Protein AF-A0A964U5Q9-F1 (afdb_monomer)

Nearest PDB structures (foldseek):
  8w20-assembly1_I  TM=7.887E-01  e=1.117E-05  Streptomyces coelicolor A3(2)
  3mwi-assembly1_U  TM=6.373E-01  e=7.217E-04  Homo sapiens
  4zkn-assembly1_U  TM=6.227E-01  e=5.486E-04  Homo sapiens
  3mhw-assembly1_U  TM=6.300E-01  e=8.054E-04  Homo sapiens
  3ig6-assembly2_D  TM=6.078E-01  e=1.319E-03  Homo sapiens

Radius of gyration: 32.9 Å; Cα contacts (8 Å, |Δi|>4): 385; chains: 1; bounding box: 53×79×117 Å

pLDDT: mean 76.53, std 23.85, range [32.66, 98.5]

Mean predicted aligned error: 16.38 Å

Sequence (262 aa):
FQTPDGSTANVKQRIAFPDPHASDKDFALFELDAPITTATAVGLYQGAPATLAGETAVYAGSGFTGDGDQGETGPRKILAGTNRINLVVNGNSARSNFDDPNDPSATLTDLETALMRKDSGGGLYVASGDTYLLAGVHTFVDHARDRSIGQYGQGNISTVLTDDVRDWIAATTMPEPSSLGILLSGGGVALQRRPRKGRRQKVQFARHKVQVRTSDARASGLRPSSLSREASSRTRNPGPGTGARRAARCPGRPPTGTRGPA

Structure (mmCIF, N/CA/C/O backbone):
data_AF-A0A964U5Q9-F1
#
_entry.id   AF-A0A964U5Q9-F1
#
loop_
_atom_site.group_PDB
_atom_site.id
_atom_site.type_symbol
_atom_site.label_atom_id
_atom_site.label_alt_id
_atom_site.label_comp_id
_atom_site.label_asym_id
_atom_site.label_entity_id
_atom_site.label_seq_id
_atom_site.pdbx_PDB_ins_code
_atom_site.Cartn_x
_atom_site.Cartn_y
_atom_site.Cartn_z
_atom_site.occupancy
_atom_site.B_iso_or_equiv
_atom_site.auth_seq_id
_atom_site.auth_comp_id
_atom_site.auth_asym_id
_atom_site.auth_atom_id
_atom_site.pdbx_PDB_model_num
ATOM 1 N N . PHE A 1 1 ? -17.768 -6.503 2.453 1.00 76.12 1 PHE A N 1
ATOM 2 C CA . PHE A 1 1 ? -16.356 -6.910 2.297 1.00 76.12 1 PHE A CA 1
ATOM 3 C C . PHE A 1 1 ? -16.254 -8.417 2.401 1.00 76.12 1 PHE A C 1
ATOM 5 O O . PHE A 1 1 ? -17.015 -8.977 3.175 1.00 76.12 1 PHE A O 1
ATOM 12 N N . GLN A 1 2 ? -15.376 -9.068 1.635 1.00 77.25 2 GLN A N 1
ATOM 13 C CA . GLN A 1 2 ? -15.098 -10.493 1.833 1.00 77.25 2 GLN A CA 1
ATOM 14 C C . GLN A 1 2 ? -14.075 -10.640 2.966 1.00 77.25 2 GLN A C 1
ATOM 16 O O . GLN A 1 2 ? -13.072 -9.929 2.978 1.00 77.25 2 GLN A O 1
ATOM 21 N N . THR A 1 3 ? -14.358 -11.492 3.939 1.00 76.06 3 THR A N 1
ATOM 22 C CA . THR A 1 3 ? -13.483 -11.788 5.080 1.00 76.06 3 THR A CA 1
ATOM 23 C C . THR A 1 3 ? -12.511 -12.922 4.734 1.00 76.06 3 THR A C 1
ATOM 25 O O . THR A 1 3 ? -12.716 -13.626 3.741 1.00 76.06 3 THR A O 1
ATOM 28 N N . PRO A 1 4 ? -11.455 -13.149 5.541 1.00 72.12 4 PRO A N 1
ATOM 29 C CA . PRO A 1 4 ? -10.474 -14.203 5.257 1.00 72.12 4 PRO A CA 1
ATOM 30 C C . PRO A 1 4 ? -11.047 -15.625 5.218 1.00 72.12 4 PRO A C 1
ATOM 32 O O . PRO A 1 4 ? -10.520 -16.473 4.507 1.00 72.12 4 PRO A O 1
ATOM 35 N N . ASP A 1 5 ? -12.145 -15.883 5.931 1.00 78.31 5 ASP A N 1
ATOM 36 C CA . ASP A 1 5 ? -12.876 -17.160 5.893 1.00 78.31 5 ASP A CA 1
ATOM 37 C C . ASP A 1 5 ? -13.824 -17.296 4.682 1.00 78.31 5 ASP A C 1
ATOM 39 O O . ASP A 1 5 ? -14.553 -18.279 4.560 1.00 78.31 5 ASP A O 1
ATOM 43 N N . GLY A 1 6 ? -13.826 -16.310 3.781 1.00 79.75 6 GLY A N 1
ATOM 44 C CA . GLY A 1 6 ? -14.659 -16.278 2.585 1.00 79.75 6 GLY A CA 1
ATOM 45 C C . GLY A 1 6 ? -16.085 -15.773 2.812 1.00 79.75 6 GLY A C 1
ATOM 46 O O . GLY A 1 6 ? -16.818 -15.641 1.829 1.00 79.75 6 GLY A O 1
ATOM 47 N N . SER A 1 7 ? -16.480 -15.458 4.050 1.00 84.62 7 SER A N 1
ATOM 48 C CA . SER A 1 7 ? -17.780 -14.848 4.338 1.00 84.62 7 SER A CA 1
ATOM 49 C C . SER A 1 7 ? -17.827 -13.364 3.942 1.00 84.62 7 SER A C 1
ATOM 51 O O . SER A 1 7 ? -16.860 -12.786 3.438 1.00 84.62 7 SER A O 1
ATOM 53 N N . THR A 1 8 ? -18.997 -12.740 4.080 1.00 87.62 8 THR A N 1
ATOM 54 C CA . THR A 1 8 ? -19.205 -11.331 3.733 1.00 87.62 8 THR A CA 1
ATOM 55 C C . THR A 1 8 ? -19.590 -10.524 4.963 1.00 87.62 8 THR A C 1
ATOM 57 O O . THR A 1 8 ? -20.606 -10.814 5.587 1.00 87.62 8 THR A O 1
ATOM 60 N N . ALA A 1 9 ? -18.832 -9.471 5.263 1.00 89.38 9 ALA A N 1
ATOM 61 C CA . ALA A 1 9 ? -19.183 -8.462 6.260 1.00 89.38 9 ALA A CA 1
ATOM 62 C C . ALA A 1 9 ? -19.932 -7.295 5.604 1.00 89.38 9 ALA A C 1
ATOM 64 O O . ALA A 1 9 ? -19.493 -6.800 4.551 1.00 89.38 9 ALA A O 1
ATOM 65 N N . ASN A 1 10 ? -21.023 -6.823 6.215 1.00 93.69 10 ASN A N 1
ATOM 66 C CA . ASN A 1 10 ? -21.723 -5.647 5.706 1.00 93.69 10 ASN A CA 1
ATOM 67 C C . ASN A 1 10 ? -21.125 -4.371 6.289 1.00 93.69 10 ASN A C 1
ATOM 69 O O . ASN A 1 10 ? -20.513 -4.345 7.354 1.00 93.69 10 ASN A O 1
ATOM 73 N N . VAL A 1 11 ? -21.313 -3.286 5.550 1.00 93.88 11 VAL A N 1
ATOM 74 C CA . VAL A 1 11 ? -20.898 -1.952 5.970 1.00 93.88 11 VAL A CA 1
ATOM 75 C C . VAL A 1 11 ? -22.073 -1.281 6.652 1.00 93.88 11 VAL A C 1
ATOM 77 O O . VAL A 1 11 ? -23.116 -1.091 6.030 1.00 93.88 11 VAL A O 1
ATOM 80 N N . LYS A 1 12 ? -21.881 -0.881 7.905 1.00 94.50 12 LYS A N 1
ATOM 81 C CA . LYS A 1 12 ? -22.821 -0.042 8.642 1.00 94.50 12 LYS A CA 1
ATOM 82 C C . LYS A 1 12 ? -22.702 1.416 8.216 1.00 94.50 12 LYS A C 1
ATOM 84 O O . LYS A 1 12 ? -23.710 2.056 7.934 1.00 94.50 12 LYS A O 1
ATOM 89 N N . GLN A 1 13 ? -21.477 1.937 8.147 1.00 94.38 13 GLN A N 1
ATOM 90 C CA . GLN A 1 13 ? -21.227 3.289 7.650 1.00 94.38 13 GLN A CA 1
ATOM 91 C C . GLN A 1 13 ? -19.845 3.447 7.019 1.00 94.38 13 GLN A C 1
ATOM 93 O O . GLN A 1 13 ? -18.911 2.707 7.320 1.00 94.38 13 GLN A O 1
ATOM 98 N N . ARG A 1 14 ? -19.733 4.452 6.146 1.00 93.62 14 ARG A N 1
ATOM 99 C CA . ARG A 1 14 ? -18.484 4.925 5.546 1.00 93.62 14 ARG A CA 1
ATOM 100 C C . ARG A 1 14 ? -18.203 6.336 6.050 1.00 93.62 14 ARG A C 1
ATOM 102 O O . ARG A 1 14 ? -19.055 7.209 5.916 1.00 93.62 14 ARG A O 1
ATOM 109 N N . ILE A 1 15 ? -16.990 6.563 6.536 1.00 93.25 15 ILE A N 1
ATOM 110 C CA . ILE A 1 15 ? -16.504 7.857 7.013 1.00 93.25 15 ILE A CA 1
ATOM 111 C C . ILE A 1 15 ? -15.302 8.221 6.144 1.00 93.25 15 ILE A C 1
ATOM 113 O O . ILE A 1 15 ? -14.253 7.589 6.231 1.00 93.25 15 ILE A O 1
ATOM 117 N N . ALA A 1 16 ? -15.469 9.183 5.240 1.00 91.56 16 ALA A N 1
ATOM 118 C CA . ALA A 1 16 ? -14.374 9.653 4.393 1.00 91.56 16 ALA A CA 1
ATOM 119 C C . ALA A 1 16 ? -13.476 10.626 5.167 1.00 91.56 16 ALA A C 1
ATOM 121 O O . ALA A 1 16 ? -13.966 11.347 6.041 1.00 91.56 16 ALA A O 1
ATOM 122 N N . PHE A 1 17 ? -12.186 10.662 4.828 1.00 90.25 17 PHE A N 1
ATOM 123 C CA . PHE A 1 17 ? -11.286 11.690 5.340 1.00 90.25 17 PHE A CA 1
ATOM 124 C C . PHE A 1 17 ? -11.834 13.086 4.976 1.00 90.25 17 PHE A C 1
ATOM 126 O O . PHE A 1 17 ? -12.324 13.262 3.852 1.00 90.25 17 PHE A O 1
ATOM 133 N N . PRO A 1 18 ? -11.835 14.065 5.903 1.00 83.50 18 PRO A N 1
ATOM 134 C CA . PRO A 1 18 ? -12.411 15.377 5.647 1.00 83.50 18 PRO A CA 1
ATOM 135 C C . PRO A 1 18 ? -11.675 16.079 4.502 1.00 83.50 18 PRO A C 1
ATOM 137 O O . PRO A 1 18 ? -10.463 16.249 4.550 1.00 83.50 18 PRO A O 1
ATOM 140 N N . ASP A 1 19 ? -12.450 16.517 3.512 1.00 68.00 19 ASP A N 1
ATOM 141 C CA . ASP A 1 19 ? -12.022 17.182 2.275 1.00 68.00 19 ASP A CA 1
ATOM 142 C C . ASP A 1 19 ? -11.426 16.280 1.164 1.00 68.00 19 ASP A C 1
ATOM 144 O O . ASP A 1 19 ? -10.212 16.258 0.934 1.00 68.00 19 ASP A O 1
ATOM 148 N N . PRO A 1 20 ? -12.291 15.597 0.385 1.00 53.19 20 PRO A N 1
ATOM 149 C CA . PRO A 1 20 ? -11.883 14.835 -0.798 1.00 53.19 20 PRO A CA 1
ATOM 150 C C . PRO A 1 20 ? -11.519 15.719 -2.009 1.00 53.19 20 PRO A C 1
ATOM 152 O O . PRO A 1 20 ? -11.246 15.186 -3.085 1.00 53.19 20 PRO A O 1
ATOM 155 N N . HIS A 1 21 ? -11.573 17.054 -1.887 1.00 44.81 21 HIS A N 1
ATOM 156 C CA . HIS A 1 21 ? -11.353 17.988 -2.996 1.00 44.81 21 HIS A CA 1
ATOM 157 C C . HIS A 1 21 ? -10.165 18.942 -2.789 1.00 44.81 21 HIS A C 1
ATOM 159 O O . HIS A 1 21 ? -9.707 19.522 -3.774 1.00 44.81 21 HIS A O 1
ATOM 165 N N . ALA A 1 22 ? -9.631 19.078 -1.569 1.00 52.50 22 ALA A N 1
ATOM 166 C CA . ALA A 1 22 ? -8.464 19.917 -1.278 1.00 52.50 22 ALA A CA 1
ATOM 167 C C . ALA A 1 22 ? -7.201 19.168 -0.827 1.00 52.50 22 ALA A C 1
ATOM 169 O O . ALA A 1 22 ? -6.197 19.825 -0.554 1.00 52.50 22 ALA A O 1
ATOM 170 N N . SER A 1 23 ? -7.184 17.834 -0.750 1.00 51.28 23 SER A N 1
ATOM 171 C CA . SER A 1 23 ? -5.967 17.131 -0.336 1.00 51.28 23 SER A CA 1
ATOM 172 C C . SER A 1 23 ? -5.738 15.835 -1.099 1.00 51.28 23 SER A C 1
ATOM 174 O O . SER A 1 23 ? -6.666 15.086 -1.384 1.00 51.28 23 SER A O 1
ATOM 176 N N . ASP A 1 24 ? -4.473 15.574 -1.409 1.00 65.31 24 ASP A N 1
ATOM 177 C CA . ASP A 1 24 ? -3.921 14.382 -2.062 1.00 65.31 24 ASP A CA 1
ATOM 178 C C . ASP A 1 24 ? -4.110 13.077 -1.236 1.00 65.31 24 ASP A C 1
ATOM 180 O O . ASP A 1 24 ? -3.247 12.194 -1.235 1.00 65.31 24 ASP A O 1
ATOM 184 N N . LYS A 1 25 ? -5.184 12.975 -0.441 1.00 78.62 25 LYS A N 1
ATOM 185 C CA . LYS A 1 25 ? -5.377 11.966 0.603 1.00 78.62 25 LYS A CA 1
ATOM 186 C C . LYS A 1 25 ? -6.685 11.205 0.406 1.00 78.62 25 LYS A C 1
ATOM 188 O O . LYS A 1 25 ? -7.746 11.606 0.874 1.00 78.62 25 LYS A O 1
ATOM 193 N N . ASP A 1 26 ? -6.583 10.069 -0.271 1.00 85.88 26 ASP A N 1
ATOM 194 C CA . ASP A 1 26 ? -7.708 9.196 -0.607 1.00 85.88 26 ASP A CA 1
ATOM 195 C C . ASP A 1 26 ? -7.925 8.124 0.477 1.00 85.88 26 ASP A C 1
ATOM 197 O O . ASP A 1 26 ? -7.537 6.966 0.327 1.00 85.88 26 ASP A O 1
ATOM 201 N N . PHE A 1 27 ? -8.506 8.527 1.615 1.00 92.19 27 PHE A N 1
ATOM 202 C CA . PHE A 1 27 ? -8.800 7.631 2.740 1.00 92.19 27 PHE A CA 1
ATOM 203 C C . PHE A 1 27 ? -10.288 7.598 3.105 1.00 92.19 27 PHE A C 1
ATOM 205 O O . PHE A 1 27 ? -10.993 8.610 3.115 1.00 92.19 27 PHE A O 1
ATOM 212 N N . ALA A 1 28 ? -10.757 6.412 3.493 1.00 93.38 28 ALA A N 1
ATOM 213 C CA . ALA A 1 28 ? -12.049 6.219 4.133 1.00 93.38 28 ALA A CA 1
ATOM 214 C C . ALA A 1 28 ? -11.974 5.087 5.162 1.00 93.38 28 ALA A C 1
ATOM 216 O O . ALA A 1 28 ? -11.302 4.080 4.948 1.00 93.38 28 ALA A O 1
ATOM 217 N N . LEU A 1 29 ? -12.712 5.246 6.255 1.00 94.62 29 LEU A N 1
ATOM 218 C CA . LEU A 1 29 ? -12.979 4.200 7.230 1.00 94.62 29 LEU A CA 1
ATOM 219 C C . LEU A 1 29 ? -14.360 3.604 6.976 1.00 94.62 29 LEU A C 1
ATOM 221 O O . LEU A 1 29 ? -15.299 4.302 6.586 1.00 94.62 29 LEU A O 1
ATOM 225 N N . PHE A 1 30 ? -14.482 2.306 7.224 1.00 93.50 30 PHE A N 1
ATOM 226 C CA . PHE A 1 30 ? -15.739 1.581 7.134 1.00 93.50 30 PHE A CA 1
ATOM 227 C C . PHE A 1 30 ? -16.024 0.925 8.479 1.00 93.50 30 PHE A C 1
ATOM 229 O O . PHE A 1 30 ? -15.264 0.068 8.925 1.00 93.50 30 PHE A O 1
ATOM 236 N N . GLU A 1 31 ? -17.121 1.319 9.120 1.00 93.69 31 GLU A N 1
ATOM 237 C CA . GLU A 1 31 ? -17.642 0.584 10.269 1.00 93.69 31 GLU A CA 1
ATOM 238 C C . GLU A 1 31 ? -18.447 -0.604 9.745 1.00 93.69 31 GLU A C 1
ATOM 240 O O . GLU A 1 31 ? -19.312 -0.446 8.876 1.00 93.69 31 GLU A O 1
ATOM 245 N N . LEU A 1 32 ? -18.158 -1.791 10.267 1.00 93.38 32 LEU A N 1
ATOM 246 C CA . LEU A 1 32 ? -18.881 -3.012 9.933 1.00 93.38 32 LEU A CA 1
ATOM 247 C C . LEU A 1 32 ? -20.107 -3.170 10.837 1.00 93.38 32 LEU A C 1
ATOM 249 O O . LEU A 1 32 ? -20.137 -2.665 11.958 1.00 93.38 32 LEU A O 1
ATOM 253 N N . ASP A 1 33 ? -21.133 -3.858 10.344 1.00 94.94 33 ASP A N 1
ATOM 254 C CA . ASP A 1 33 ? -22.343 -4.159 11.120 1.00 94.94 33 ASP A CA 1
ATOM 255 C C . ASP A 1 33 ? -22.094 -5.162 12.257 1.00 94.94 33 ASP A C 1
ATOM 257 O O . ASP A 1 33 ? -22.778 -5.122 13.281 1.00 94.94 33 ASP A O 1
ATOM 261 N N . ALA A 1 34 ? -21.084 -6.016 12.093 1.00 91.75 34 ALA A N 1
ATOM 262 C CA . ALA A 1 34 ? -20.586 -6.944 13.094 1.00 91.75 34 ALA A CA 1
ATOM 263 C C . ALA A 1 34 ? -19.044 -6.976 13.101 1.00 91.75 34 ALA A C 1
ATOM 265 O O . ALA A 1 34 ? -18.411 -6.796 12.055 1.00 91.75 34 ALA A O 1
ATOM 266 N N . PRO A 1 35 ? -18.411 -7.217 14.265 1.00 90.31 35 PRO A N 1
ATOM 267 C CA . PRO A 1 35 ? -16.961 -7.359 14.3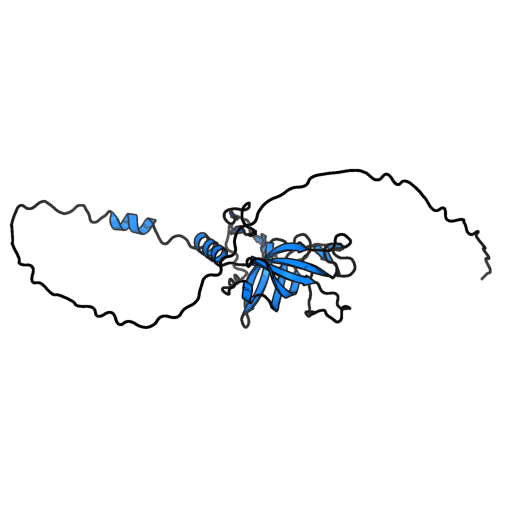46 1.00 90.31 35 PRO A CA 1
ATOM 268 C C . PRO A 1 35 ? -16.480 -8.608 13.594 1.00 90.31 35 PRO A C 1
ATOM 270 O O . PRO A 1 35 ? -17.086 -9.674 13.689 1.00 90.31 35 PRO A O 1
ATOM 273 N N . ILE A 1 36 ? -15.344 -8.497 12.899 1.00 89.56 36 ILE A N 1
ATOM 274 C CA . ILE A 1 36 ? -14.644 -9.654 12.325 1.00 89.56 36 ILE A CA 1
ATOM 275 C C . ILE A 1 36 ? -13.825 -10.310 13.438 1.00 89.56 36 ILE A C 1
ATOM 277 O O . ILE A 1 36 ? -12.907 -9.695 13.974 1.00 89.56 36 ILE A O 1
ATOM 281 N N . THR A 1 37 ? -14.136 -11.562 13.776 1.00 89.56 37 THR A N 1
ATOM 282 C CA . THR A 1 37 ? -13.437 -12.325 14.829 1.00 89.56 37 THR A CA 1
ATOM 283 C C . THR A 1 37 ? -12.456 -13.361 14.281 1.00 89.56 37 THR A C 1
ATOM 285 O O . THR A 1 37 ? -11.750 -14.003 15.052 1.00 89.56 37 THR A O 1
ATOM 288 N N . THR A 1 38 ? -12.414 -13.548 12.960 1.00 89.38 38 THR A N 1
ATOM 289 C CA . THR A 1 38 ? -11.570 -14.544 12.279 1.00 89.38 38 THR A CA 1
ATOM 290 C C . THR A 1 38 ? -10.222 -13.992 11.817 1.00 89.38 38 THR A 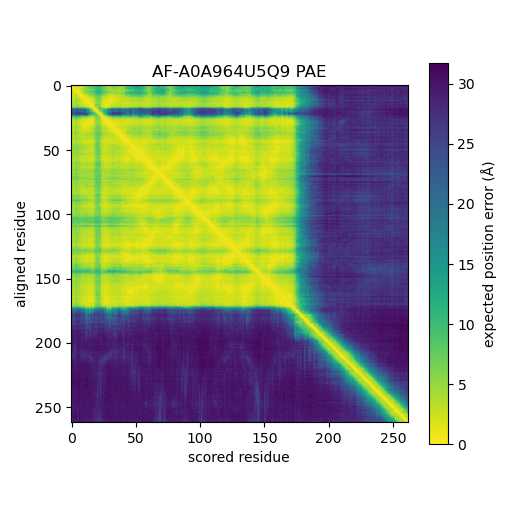C 1
ATOM 292 O O . THR A 1 38 ? -9.422 -14.727 11.246 1.00 89.38 38 THR A O 1
ATOM 295 N N . ALA A 1 39 ? -9.951 -12.708 12.068 1.00 88.31 39 ALA A N 1
ATOM 296 C CA . ALA A 1 39 ? -8.725 -12.035 11.663 1.00 88.31 39 ALA A CA 1
ATOM 297 C C . ALA A 1 39 ? -8.270 -11.023 12.716 1.00 88.31 39 ALA A C 1
ATOM 299 O O . ALA A 1 39 ? -9.088 -10.415 13.408 1.00 88.31 39 ALA A O 1
ATOM 300 N N . THR A 1 40 ? -6.960 -10.814 12.805 1.00 89.62 40 THR A N 1
ATOM 301 C CA . THR A 1 40 ? -6.364 -9.785 13.659 1.00 89.62 40 THR A CA 1
ATOM 302 C C 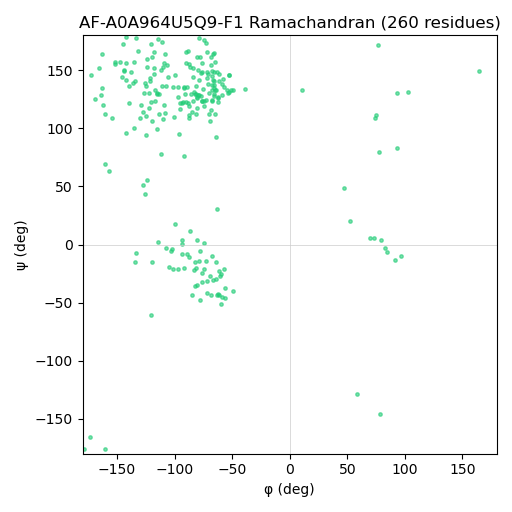. THR A 1 40 ? -6.185 -8.495 12.867 1.00 89.62 40 THR A C 1
ATOM 304 O O . THR A 1 40 ? -5.706 -8.517 11.733 1.00 89.62 40 THR A O 1
ATOM 307 N N . ALA A 1 41 ? -6.557 -7.363 13.466 1.00 91.06 41 ALA A N 1
ATOM 308 C CA . ALA A 1 41 ? -6.290 -6.056 12.880 1.00 91.06 41 ALA A CA 1
ATOM 309 C C . ALA A 1 41 ? -4.778 -5.793 12.827 1.00 91.06 41 ALA A C 1
ATOM 311 O O . ALA A 1 41 ? -4.059 -6.020 13.800 1.00 91.06 41 ALA A O 1
ATOM 312 N N . VAL A 1 42 ? -4.308 -5.290 11.690 1.00 94.75 42 VAL A N 1
ATOM 313 C CA . VAL A 1 42 ? -2.919 -4.853 11.524 1.00 94.75 42 VAL A CA 1
ATOM 314 C C . VAL A 1 42 ? -2.662 -3.572 12.317 1.00 94.75 42 VAL A C 1
ATOM 316 O O . VAL A 1 42 ? -3.542 -2.717 12.441 1.00 94.75 42 VAL A O 1
ATOM 319 N N . GLY A 1 43 ? -1.443 -3.415 12.830 1.00 96.38 43 GLY A N 1
ATOM 320 C CA . GLY A 1 43 ? -1.010 -2.144 13.406 1.00 96.38 43 GLY A CA 1
ATOM 321 C C . GLY A 1 43 ? -0.859 -1.068 12.329 1.00 96.38 43 GLY A C 1
ATOM 322 O O . GLY A 1 43 ? -0.605 -1.374 11.165 1.00 96.38 43 GLY A O 1
ATOM 323 N N . LEU A 1 44 ? -0.985 0.202 12.715 1.00 97.62 44 LEU A N 1
ATOM 324 C CA . LEU A 1 44 ? -0.685 1.333 11.833 1.00 97.62 44 LEU A CA 1
ATOM 325 C C . LEU A 1 44 ? 0.790 1.713 11.964 1.00 97.62 44 LEU A C 1
ATOM 327 O O . LEU A 1 44 ? 1.298 1.833 13.081 1.00 97.62 44 LEU A O 1
ATOM 331 N N . TYR A 1 45 ? 1.459 1.959 10.841 1.00 97.81 45 TYR A N 1
ATOM 332 C CA . TYR A 1 45 ? 2.815 2.493 10.828 1.00 97.81 45 TYR A CA 1
ATOM 333 C C . TYR A 1 45 ? 2.847 3.884 11.474 1.00 97.81 45 TYR A C 1
ATOM 335 O O . TYR A 1 45 ? 2.103 4.781 11.070 1.00 97.81 45 TYR A O 1
ATOM 343 N N . GLN A 1 46 ? 3.715 4.056 12.474 1.00 96.69 46 GLN A N 1
ATOM 344 C CA . GLN A 1 46 ? 3.845 5.292 13.262 1.00 96.69 46 GLN A CA 1
ATOM 345 C C . GLN A 1 46 ? 5.049 6.154 12.853 1.00 96.69 46 GLN A C 1
ATOM 347 O O . GLN A 1 46 ? 5.247 7.231 13.406 1.00 96.69 46 GLN A O 1
ATOM 352 N N . GLY A 1 47 ? 5.881 5.681 11.921 1.00 95.81 47 GLY A N 1
ATOM 353 C CA . GLY A 1 47 ? 7.036 6.441 11.450 1.00 95.81 47 GLY A CA 1
ATOM 354 C C . GLY A 1 47 ? 6.644 7.634 10.575 1.00 95.81 47 GLY A C 1
ATOM 355 O O . GLY A 1 47 ? 5.516 7.745 10.078 1.00 95.81 47 GLY A O 1
ATOM 356 N N . ALA A 1 48 ? 7.605 8.533 10.360 1.00 96.00 48 ALA A N 1
ATOM 357 C CA . ALA A 1 48 ? 7.436 9.640 9.428 1.00 96.00 48 ALA A CA 1
ATOM 358 C C . ALA A 1 48 ? 7.343 9.097 7.988 1.00 96.00 48 ALA A C 1
ATOM 360 O O . ALA A 1 48 ? 8.153 8.255 7.617 1.00 96.00 48 ALA A O 1
ATOM 361 N N . PRO A 1 49 ? 6.441 9.592 7.125 1.00 95.38 49 PRO A N 1
ATOM 362 C CA . PRO A 1 49 ? 6.312 9.093 5.753 1.00 95.38 49 PRO A CA 1
ATOM 363 C C . PRO A 1 49 ? 7.631 9.000 4.980 1.00 95.38 49 PRO A C 1
ATOM 365 O O . PRO A 1 49 ? 7.873 8.019 4.288 1.00 95.38 49 PRO A O 1
ATOM 368 N N . ALA A 1 50 ? 8.520 9.984 5.140 1.00 95.94 50 ALA A N 1
ATOM 369 C CA . ALA A 1 50 ? 9.808 10.019 4.453 1.00 95.94 50 ALA A CA 1
ATOM 370 C C . ALA A 1 50 ? 10.712 8.807 4.755 1.00 95.94 50 ALA A C 1
ATOM 372 O O . ALA A 1 50 ? 11.541 8.461 3.918 1.00 95.94 50 ALA A O 1
ATOM 373 N N . THR A 1 51 ? 10.551 8.143 5.906 1.00 96.81 51 THR A N 1
ATOM 374 C CA . THR A 1 51 ? 11.350 6.961 6.266 1.00 96.81 51 THR A CA 1
ATOM 375 C C . THR A 1 51 ? 10.896 5.687 5.557 1.00 96.81 51 THR A C 1
ATOM 377 O O . THR A 1 51 ? 11.562 4.672 5.683 1.00 96.81 51 THR A O 1
ATOM 380 N N . LEU A 1 52 ? 9.795 5.725 4.797 1.00 97.69 52 LEU A N 1
ATOM 381 C CA . LEU A 1 52 ? 9.376 4.610 3.942 1.00 97.69 52 LEU A CA 1
ATOM 382 C C . LEU A 1 52 ? 10.244 4.482 2.681 1.00 97.69 52 LEU A C 1
ATOM 384 O O . LEU A 1 52 ? 10.258 3.428 2.053 1.00 97.69 52 LEU A O 1
ATOM 388 N N . ALA A 1 53 ? 10.945 5.543 2.267 1.00 97.69 53 ALA A N 1
ATOM 389 C CA . ALA A 1 53 ? 11.783 5.496 1.075 1.00 97.69 53 ALA A CA 1
ATOM 390 C C . ALA A 1 53 ? 12.964 4.531 1.270 1.00 97.69 53 ALA A C 1
ATOM 392 O O . ALA A 1 53 ? 13.730 4.645 2.223 1.00 97.69 53 ALA A O 1
ATOM 393 N N . GLY A 1 54 ? 13.130 3.606 0.328 1.00 96.69 54 GLY A N 1
ATOM 394 C CA . GLY A 1 54 ? 14.151 2.565 0.344 1.00 96.69 54 GLY A CA 1
ATOM 395 C C . GLY A 1 54 ? 13.711 1.252 0.993 1.00 96.69 54 GLY A C 1
ATOM 396 O O . GLY A 1 54 ? 14.398 0.252 0.770 1.00 96.69 54 GLY A O 1
ATOM 397 N N . GLU A 1 55 ? 12.589 1.236 1.718 1.00 97.38 55 GLU A N 1
ATOM 398 C CA . GLU A 1 55 ? 12.032 0.037 2.351 1.00 97.38 55 GLU A CA 1
ATOM 399 C C . GLU A 1 55 ? 11.441 -0.927 1.319 1.00 97.38 55 GLU A C 1
ATOM 401 O O . GLU A 1 55 ? 10.901 -0.515 0.289 1.00 97.38 55 GLU A O 1
ATOM 406 N N . THR A 1 56 ? 11.504 -2.226 1.618 1.00 97.56 56 THR A N 1
ATOM 407 C CA . THR A 1 56 ? 10.731 -3.238 0.886 1.00 97.56 56 THR A CA 1
ATOM 408 C C . THR A 1 56 ? 9.366 -3.376 1.542 1.00 97.56 56 THR A C 1
ATOM 410 O O . THR A 1 56 ? 9.265 -3.682 2.729 1.00 97.56 56 THR A O 1
ATOM 413 N N . ALA A 1 57 ? 8.313 -3.146 0.767 1.00 98.06 57 ALA A N 1
ATOM 414 C CA . ALA A 1 57 ? 6.939 -3.165 1.236 1.00 98.06 57 ALA A CA 1
ATOM 415 C C . ALA A 1 57 ? 6.129 -4.249 0.527 1.00 98.06 57 ALA A C 1
ATOM 417 O O . ALA A 1 57 ? 6.403 -4.597 -0.621 1.00 98.06 57 ALA A O 1
ATOM 418 N N . VAL A 1 58 ? 5.110 -4.756 1.214 1.00 98.38 58 VAL A N 1
ATOM 419 C CA . VAL A 1 58 ? 4.106 -5.659 0.655 1.00 98.38 58 VAL A CA 1
ATOM 420 C C . VAL A 1 58 ? 2.941 -4.832 0.122 1.00 98.38 58 VAL A C 1
ATOM 422 O O . VAL A 1 58 ? 2.396 -3.979 0.822 1.00 98.38 58 VAL A O 1
ATOM 425 N N . TYR A 1 59 ? 2.553 -5.108 -1.114 1.00 98.31 59 TYR A N 1
ATOM 426 C CA . TYR A 1 59 ? 1.409 -4.531 -1.805 1.00 98.31 59 TYR A CA 1
ATOM 427 C C . TYR A 1 59 ? 0.360 -5.630 -1.893 1.00 98.31 59 TYR A C 1
ATOM 429 O O . TYR A 1 59 ? 0.609 -6.647 -2.542 1.00 98.31 59 TYR A O 1
ATOM 437 N N . ALA A 1 60 ? -0.770 -5.467 -1.206 1.00 97.31 60 ALA A N 1
ATOM 438 C CA . ALA A 1 60 ? -1.827 -6.472 -1.181 1.00 97.31 60 ALA A CA 1
ATOM 439 C C . ALA A 1 60 ? -3.176 -5.874 -1.579 1.00 97.31 60 ALA A C 1
ATOM 441 O O . ALA A 1 60 ? -3.621 -4.861 -1.033 1.00 97.31 60 ALA A O 1
ATOM 442 N N . GLY A 1 61 ? -3.861 -6.541 -2.503 1.00 95.56 61 GLY A N 1
ATOM 443 C CA . GLY A 1 61 ? -5.087 -6.032 -3.101 1.00 95.56 61 GLY A CA 1
ATOM 444 C C . GLY A 1 61 ? -5.945 -7.114 -3.748 1.00 95.56 61 GLY A C 1
ATOM 445 O O . GLY A 1 61 ? -5.684 -8.311 -3.627 1.00 95.56 61 GLY A O 1
ATOM 446 N N . SER A 1 62 ? -7.034 -6.674 -4.384 1.00 94.06 62 SER A N 1
ATOM 447 C CA . SER A 1 62 ? -8.012 -7.528 -5.074 1.00 94.06 62 SER A CA 1
ATOM 448 C C . SER A 1 62 ? -8.223 -7.077 -6.528 1.00 94.06 62 SER A C 1
ATOM 450 O O . SER A 1 62 ? -9.356 -6.952 -7.024 1.00 94.06 62 SER A O 1
ATOM 452 N N . GLY A 1 63 ? -7.118 -6.763 -7.193 1.00 95.69 63 GLY A N 1
ATOM 453 C CA . GLY A 1 63 ? -7.045 -6.336 -8.577 1.00 95.69 63 GLY A CA 1
ATOM 454 C C . GLY A 1 63 ? -7.145 -7.474 -9.581 1.00 95.69 63 GLY A C 1
ATOM 455 O O . GLY A 1 63 ? -7.281 -8.649 -9.232 1.00 95.69 63 GLY A O 1
ATOM 456 N N . PHE A 1 64 ? -7.134 -7.098 -10.858 1.00 96.94 64 PHE A N 1
ATOM 457 C CA . PHE A 1 64 ? -6.918 -8.033 -11.962 1.00 96.94 64 PHE A CA 1
ATOM 458 C C . PHE A 1 64 ? -5.491 -8.594 -11.940 1.00 96.94 64 PHE A C 1
ATOM 460 O O . PHE A 1 64 ? -4.617 -8.056 -11.272 1.00 96.94 64 PHE A O 1
ATOM 467 N N . THR A 1 65 ? -5.255 -9.685 -12.663 1.00 97.06 65 THR A N 1
ATOM 468 C CA . THR A 1 65 ? -3.920 -10.282 -12.796 1.00 97.06 65 THR A CA 1
ATOM 469 C C . THR A 1 65 ? -3.345 -10.066 -14.188 1.00 97.06 65 THR A C 1
ATOM 471 O O . THR A 1 65 ? -4.074 -9.784 -15.137 1.00 97.06 65 THR A O 1
ATOM 474 N N . GLY A 1 66 ? -2.043 -10.267 -14.331 1.00 96.19 66 GLY A N 1
ATOM 475 C CA . GLY A 1 66 ? -1.345 -10.121 -15.599 1.00 96.19 66 GLY A CA 1
ATOM 476 C C . GLY A 1 66 ? 0.107 -10.558 -15.493 1.00 96.19 66 GLY A C 1
ATOM 477 O O . GLY A 1 66 ? 0.492 -11.186 -14.505 1.00 96.19 66 GLY A O 1
ATOM 478 N N . ASP A 1 67 ? 0.888 -10.185 -16.496 1.00 95.56 67 ASP A N 1
ATOM 479 C CA . ASP A 1 67 ? 2.344 -10.311 -16.522 1.00 95.56 67 ASP A CA 1
ATOM 480 C C . ASP A 1 67 ? 2.977 -8.989 -16.981 1.00 95.56 67 ASP A C 1
ATOM 482 O O . ASP A 1 67 ? 2.284 -8.092 -17.464 1.00 95.56 67 ASP A O 1
ATOM 486 N N . GLY A 1 68 ? 4.289 -8.840 -16.799 1.00 95.88 68 GLY A N 1
ATOM 487 C CA . GLY A 1 68 ? 4.981 -7.595 -17.139 1.00 95.88 68 GLY A CA 1
ATOM 488 C C . GLY A 1 68 ? 5.160 -7.341 -18.634 1.00 95.88 68 GLY A C 1
ATOM 489 O O . GLY A 1 68 ? 5.419 -6.198 -19.017 1.00 95.88 68 GLY A O 1
ATOM 490 N N . ASP A 1 69 ? 4.948 -8.350 -19.481 1.00 96.00 69 ASP A N 1
ATOM 491 C CA . ASP A 1 69 ? 5.099 -8.226 -20.931 1.00 96.00 69 ASP A CA 1
ATOM 492 C C . ASP A 1 69 ? 3.829 -7.675 -21.583 1.00 96.00 69 ASP A C 1
ATOM 494 O O . ASP A 1 69 ? 3.892 -6.799 -22.447 1.00 96.00 69 ASP A O 1
ATOM 498 N N . GLN A 1 70 ? 2.657 -8.165 -21.179 1.00 96.06 70 GLN A N 1
ATOM 499 C CA . GLN A 1 70 ? 1.356 -7.803 -21.754 1.00 96.06 70 GLN A CA 1
ATOM 500 C C . GLN A 1 70 ? 0.545 -6.869 -20.853 1.00 96.06 70 GLN A C 1
ATOM 502 O O . GLN A 1 70 ? -0.359 -6.179 -21.330 1.00 96.06 70 GLN A O 1
ATOM 507 N N . GLY A 1 71 ? 0.877 -6.817 -19.564 1.00 96.19 71 GLY A N 1
ATOM 508 C CA . GLY A 1 71 ? 0.104 -6.130 -18.543 1.00 96.19 71 GLY A CA 1
ATOM 509 C C . GLY A 1 71 ? -1.114 -6.939 -18.109 1.00 96.19 71 GLY A C 1
ATOM 510 O O . GLY A 1 71 ? -1.091 -8.167 -18.042 1.00 96.19 71 GLY A O 1
ATOM 511 N N . GLU A 1 72 ? -2.194 -6.239 -17.776 1.00 95.81 72 GLU A N 1
ATOM 512 C CA . GLU A 1 72 ? -3.441 -6.830 -17.290 1.00 95.81 72 GLU A CA 1
ATOM 513 C C . GLU A 1 72 ? -4.133 -7.712 -18.352 1.00 95.81 72 GLU A C 1
ATOM 515 O O . GLU A 1 72 ? -4.674 -7.210 -19.339 1.00 95.81 72 GLU A O 1
ATOM 520 N N . THR A 1 73 ? -4.183 -9.027 -18.117 1.00 96.81 73 THR A N 1
ATOM 521 C CA . THR A 1 73 ? -4.766 -10.024 -19.044 1.00 96.81 73 THR A CA 1
ATOM 522 C C . THR A 1 73 ? -5.687 -11.042 -18.369 1.00 96.81 73 THR A C 1
ATOM 524 O O . THR A 1 73 ? -6.447 -11.743 -19.040 1.00 96.81 73 THR A O 1
ATOM 527 N N . GLY A 1 74 ? -5.635 -11.146 -17.042 1.00 95.31 74 GLY A N 1
ATOM 528 C CA . GLY A 1 74 ? -6.296 -12.193 -16.273 1.00 95.31 74 GLY A CA 1
ATOM 529 C C . GLY A 1 74 ? -7.416 -11.691 -15.357 1.00 95.31 74 GLY A C 1
ATOM 530 O O . GLY A 1 74 ? -7.688 -10.495 -15.277 1.00 95.31 74 GLY A O 1
ATOM 531 N N . PRO A 1 75 ? -8.104 -12.614 -14.662 1.00 96.38 75 PRO A N 1
ATOM 532 C CA . PRO A 1 75 ? -9.237 -12.292 -13.799 1.00 96.38 75 PRO A CA 1
ATOM 533 C C . PRO A 1 75 ? -8.798 -11.591 -12.511 1.00 96.38 75 PRO A C 1
ATOM 535 O O . PRO A 1 75 ? -7.616 -11.507 -12.197 1.00 96.38 75 PRO A O 1
ATOM 538 N N . ARG A 1 76 ? -9.770 -11.139 -11.713 1.00 94.38 76 ARG A N 1
ATOM 539 C CA . ARG A 1 76 ? -9.486 -10.611 -10.375 1.00 94.38 76 ARG A CA 1
ATOM 540 C C . ARG A 1 76 ? -9.084 -11.711 -9.402 1.00 94.38 76 ARG A C 1
ATOM 542 O O . ARG A 1 76 ? -9.728 -12.761 -9.367 1.00 94.38 76 ARG A O 1
ATOM 549 N N . LYS A 1 77 ? -8.069 -11.445 -8.581 1.00 93.69 77 LYS A N 1
ATOM 550 C CA . LYS A 1 77 ? -7.622 -12.322 -7.489 1.00 93.69 77 LYS A CA 1
ATOM 551 C C . LYS A 1 77 ? -7.209 -11.489 -6.282 1.00 93.69 77 LYS A C 1
ATOM 553 O O . LYS A 1 77 ? -6.869 -10.325 -6.428 1.00 93.69 77 LYS A O 1
ATOM 558 N N . ILE A 1 78 ? -7.254 -12.090 -5.096 1.00 91.62 78 ILE A N 1
ATOM 559 C CA . ILE A 1 78 ? -6.619 -11.515 -3.907 1.00 91.62 78 ILE A CA 1
ATOM 560 C C . ILE A 1 78 ? -5.163 -11.957 -3.942 1.00 91.62 78 ILE A C 1
ATOM 562 O O . ILE A 1 78 ? -4.895 -13.157 -3.871 1.00 91.62 78 ILE A O 1
ATOM 566 N N . LEU A 1 79 ? -4.250 -11.008 -4.112 1.00 93.81 79 LEU A N 1
ATOM 567 C CA . LEU A 1 79 ? -2.821 -11.273 -4.235 1.00 93.81 79 LEU A CA 1
ATOM 568 C C . LEU A 1 79 ? -2.029 -10.297 -3.376 1.00 93.81 79 LEU A C 1
ATOM 570 O O . LEU A 1 79 ? -2.494 -9.202 -3.056 1.00 93.81 79 LEU A O 1
ATOM 574 N N . ALA A 1 80 ? -0.822 -10.725 -3.028 1.00 96.38 80 ALA A N 1
ATOM 575 C CA . ALA A 1 80 ? 0.182 -9.888 -2.411 1.00 96.38 80 ALA A CA 1
ATOM 576 C C . ALA A 1 80 ? 1.523 -10.127 -3.104 1.00 96.38 80 ALA A C 1
ATOM 578 O O . ALA A 1 80 ? 1.857 -11.267 -3.432 1.00 96.38 80 ALA A O 1
ATOM 579 N N . GLY A 1 81 ? 2.275 -9.054 -3.300 1.00 97.38 81 GLY A N 1
ATOM 580 C CA . GLY A 1 81 ? 3.654 -9.087 -3.773 1.00 97.38 81 GLY A CA 1
ATOM 581 C C . GLY A 1 81 ? 4.471 -8.013 -3.074 1.00 97.38 81 GLY A C 1
ATOM 582 O O . GLY A 1 81 ? 3.953 -7.264 -2.244 1.00 97.38 81 GLY A O 1
ATOM 583 N N . THR A 1 82 ? 5.751 -7.938 -3.386 1.00 98.19 82 THR A N 1
ATOM 584 C CA . THR A 1 82 ? 6.676 -6.977 -2.791 1.00 98.19 82 THR A CA 1
ATOM 585 C C . THR A 1 82 ? 7.086 -5.927 -3.807 1.00 98.19 82 THR A C 1
ATOM 587 O O . THR A 1 82 ? 7.071 -6.176 -4.999 1.00 98.19 82 THR A O 1
ATOM 590 N N . ASN A 1 83 ? 7.443 -4.732 -3.358 1.00 98.12 83 ASN A N 1
ATOM 591 C CA . ASN A 1 83 ? 8.277 -3.825 -4.141 1.00 98.12 83 ASN A CA 1
ATOM 592 C C . ASN A 1 83 ? 9.140 -3.014 -3.189 1.00 98.12 83 ASN A C 1
ATOM 594 O O . ASN A 1 83 ? 8.766 -2.782 -2.035 1.00 98.12 83 ASN A O 1
ATOM 598 N N . ARG A 1 84 ? 10.253 -2.496 -3.700 1.00 97.69 84 ARG A N 1
ATOM 599 C CA . ARG A 1 84 ? 10.997 -1.461 -2.997 1.00 97.69 84 ARG A CA 1
ATOM 600 C C . ARG A 1 84 ? 10.349 -0.100 -3.233 1.00 97.69 84 ARG A C 1
ATOM 602 O O . ARG A 1 84 ? 10.152 0.316 -4.372 1.00 97.69 84 ARG A O 1
ATOM 609 N N . ILE A 1 85 ? 10.045 0.625 -2.163 1.00 98.12 85 ILE A N 1
ATOM 610 C CA . ILE A 1 85 ? 9.566 2.005 -2.257 1.00 98.12 85 ILE A CA 1
ATOM 611 C C . ILE A 1 85 ? 10.747 2.864 -2.712 1.00 98.12 85 ILE A C 1
ATOM 613 O O . ILE A 1 85 ? 11.716 3.032 -1.976 1.00 98.12 85 ILE A O 1
ATOM 617 N N . ASN A 1 86 ? 10.694 3.420 -3.921 1.00 96.31 86 ASN A N 1
ATOM 618 C CA . ASN A 1 86 ? 11.789 4.237 -4.441 1.00 96.31 86 ASN A CA 1
ATOM 619 C C . ASN A 1 86 ? 11.852 5.590 -3.727 1.00 96.31 86 ASN A C 1
ATOM 621 O O . ASN A 1 86 ? 12.937 6.080 -3.422 1.00 96.31 86 ASN A O 1
ATOM 625 N N . LEU A 1 87 ? 10.693 6.209 -3.486 1.00 96.38 87 LEU A N 1
ATOM 626 C CA . LEU A 1 87 ? 10.594 7.552 -2.916 1.00 96.38 87 LEU A CA 1
ATOM 627 C C . LEU A 1 87 ? 9.195 7.843 -2.362 1.00 96.38 87 LEU A C 1
ATOM 629 O O . LEU A 1 87 ? 8.216 7.183 -2.714 1.00 96.38 87 LEU A O 1
ATOM 633 N N . VAL A 1 88 ? 9.105 8.893 -1.542 1.00 96.69 88 VAL A N 1
ATOM 634 C CA . VAL A 1 88 ? 7.836 9.467 -1.079 1.00 96.69 88 VAL A CA 1
ATOM 635 C C . VAL A 1 88 ? 7.672 10.876 -1.650 1.00 96.69 88 VAL A C 1
ATOM 637 O O . VAL A 1 88 ? 8.415 11.790 -1.296 1.00 96.69 88 VAL A O 1
ATOM 640 N N . VAL A 1 89 ? 6.702 11.052 -2.548 1.00 92.69 89 VAL A N 1
ATOM 641 C CA . VAL A 1 89 ? 6.374 12.329 -3.197 1.00 92.69 89 VAL A CA 1
ATOM 642 C C . VAL A 1 89 ? 5.506 13.166 -2.264 1.00 92.69 89 VAL A C 1
ATOM 644 O O . VAL A 1 89 ? 4.578 12.644 -1.645 1.00 92.69 89 VAL A O 1
ATOM 647 N N . ASN A 1 90 ? 5.810 14.465 -2.161 1.00 89.81 90 ASN A N 1
ATOM 648 C CA . ASN A 1 90 ? 5.035 15.463 -1.406 1.00 89.81 90 ASN A CA 1
ATOM 649 C C . ASN A 1 90 ? 4.737 15.080 0.060 1.00 89.81 90 ASN A C 1
ATOM 651 O O . ASN A 1 90 ? 3.819 15.614 0.674 1.00 89.81 90 ASN A O 1
ATOM 655 N N . GLY A 1 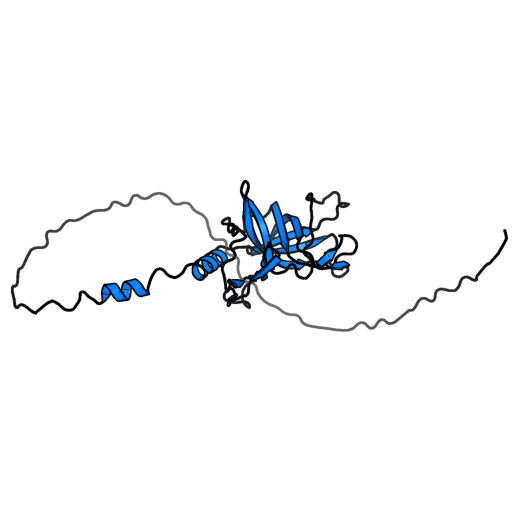91 ? 5.505 14.144 0.629 1.00 90.62 91 GLY A N 1
ATOM 656 C CA . GLY A 1 91 ? 5.309 13.636 1.988 1.00 90.62 91 GLY A CA 1
ATOM 657 C C . GLY A 1 91 ? 4.055 12.776 2.195 1.00 90.62 91 GLY A C 1
ATOM 658 O O . GLY A 1 91 ? 3.782 12.408 3.333 1.00 90.62 91 GLY A O 1
ATOM 659 N N . ASN A 1 92 ? 3.298 12.449 1.142 1.00 92.25 92 ASN A N 1
ATOM 660 C CA . ASN A 1 92 ? 2.014 11.747 1.260 1.00 92.25 92 ASN A CA 1
ATOM 661 C C . ASN A 1 92 ? 1.826 10.571 0.285 1.00 92.25 92 ASN A C 1
ATOM 663 O O . ASN A 1 92 ? 0.854 9.834 0.425 1.00 92.25 92 ASN A O 1
ATOM 667 N N . SER A 1 93 ? 2.736 10.374 -0.672 1.00 94.69 93 SER A N 1
ATOM 668 C CA . SER A 1 93 ? 2.578 9.371 -1.728 1.00 94.69 93 SER A CA 1
ATOM 669 C C . SER A 1 93 ? 3.829 8.510 -1.859 1.00 94.69 93 SER A C 1
ATOM 671 O O . SER A 1 93 ? 4.855 8.984 -2.342 1.00 94.69 93 SER A O 1
ATOM 673 N N . ALA A 1 94 ? 3.761 7.246 -1.447 1.00 97.31 94 ALA A N 1
ATOM 674 C CA . ALA A 1 94 ? 4.834 6.282 -1.670 1.00 97.31 94 ALA A CA 1
ATOM 675 C C . ALA A 1 94 ? 4.763 5.759 -3.105 1.00 97.31 94 ALA A C 1
ATOM 677 O O . ALA A 1 94 ? 3.706 5.300 -3.545 1.00 97.31 94 ALA A O 1
ATOM 678 N N . ARG A 1 95 ? 5.891 5.821 -3.817 1.00 97.38 95 ARG A N 1
ATOM 679 C CA . ARG A 1 95 ? 6.039 5.309 -5.181 1.00 97.38 95 ARG A CA 1
ATOM 680 C C . ARG A 1 95 ? 7.033 4.156 -5.200 1.00 97.38 95 ARG A C 1
ATOM 682 O O . ARG A 1 95 ? 8.148 4.308 -4.700 1.00 97.38 95 ARG A O 1
ATOM 689 N N . SER A 1 96 ? 6.639 3.049 -5.816 1.00 97.62 96 SER A N 1
ATOM 690 C CA . SER A 1 96 ? 7.558 2.023 -6.313 1.00 97.62 96 SER A CA 1
ATOM 691 C C . SER A 1 96 ? 7.435 1.895 -7.831 1.00 97.62 96 SER A C 1
ATOM 693 O O . SER A 1 96 ? 6.470 2.399 -8.411 1.00 97.62 96 SER A O 1
ATOM 695 N N . ASN A 1 97 ? 8.387 1.227 -8.466 1.00 96.00 97 ASN A N 1
ATOM 696 C CA . ASN A 1 97 ? 8.288 0.783 -9.848 1.00 96.00 97 ASN A CA 1
ATOM 697 C C . ASN A 1 97 ? 8.066 -0.732 -9.867 1.00 96.00 97 ASN A C 1
ATOM 699 O O . ASN A 1 97 ? 8.424 -1.407 -8.909 1.00 96.00 97 ASN A O 1
ATOM 703 N N . PHE A 1 98 ? 7.442 -1.221 -10.934 1.00 97.44 98 PHE A N 1
ATOM 704 C CA . PHE A 1 98 ? 7.433 -2.626 -11.308 1.00 97.44 98 PHE A CA 1
ATOM 705 C C . PHE A 1 98 ? 8.538 -2.829 -12.341 1.00 97.44 98 PHE A C 1
ATOM 707 O O . PHE A 1 98 ? 8.355 -2.509 -13.520 1.00 97.44 98 PHE A O 1
ATOM 714 N N . ASP A 1 99 ? 9.708 -3.244 -11.879 1.00 96.88 99 ASP A N 1
ATOM 715 C CA . ASP A 1 99 ? 10.925 -3.262 -12.676 1.00 96.88 99 ASP A CA 1
ATOM 716 C C . ASP A 1 99 ? 10.953 -4.435 -13.679 1.00 96.88 99 ASP A C 1
ATOM 718 O O . ASP A 1 99 ? 10.394 -5.508 -13.449 1.00 96.88 99 ASP A O 1
ATOM 722 N N . ASP A 1 100 ? 11.602 -4.218 -14.830 1.00 95.75 100 ASP A N 1
ATOM 723 C CA . ASP A 1 100 ? 11.842 -5.269 -15.829 1.00 95.75 100 ASP A CA 1
ATOM 724 C C . ASP A 1 100 ? 12.988 -6.172 -15.344 1.00 95.75 100 ASP A C 1
ATOM 726 O O . ASP A 1 100 ? 14.092 -5.666 -15.120 1.00 95.75 100 ASP A O 1
ATOM 730 N N . PRO A 1 101 ? 12.798 -7.499 -15.219 1.00 95.19 101 PRO A N 1
ATOM 731 C CA . PRO A 1 101 ? 13.857 -8.402 -14.780 1.00 95.19 101 PRO A CA 1
ATOM 732 C C . PRO A 1 101 ? 15.050 -8.470 -15.745 1.00 95.19 101 PRO A C 1
ATOM 734 O O . PRO A 1 101 ? 16.113 -8.965 -15.371 1.00 95.19 101 PRO A O 1
ATOM 737 N N . ASN A 1 102 ? 14.894 -7.990 -16.982 1.00 95.12 102 ASN A N 1
ATOM 738 C CA . ASN A 1 102 ? 15.968 -7.896 -17.965 1.00 95.12 102 ASN A CA 1
ATOM 739 C C . ASN A 1 102 ? 16.735 -6.564 -17.896 1.00 95.12 102 ASN A C 1
ATOM 741 O O . ASN A 1 102 ? 17.754 -6.427 -18.577 1.00 95.12 102 ASN A O 1
ATOM 745 N N . ASP A 1 103 ? 16.275 -5.586 -17.108 1.00 94.69 103 ASP A N 1
ATOM 746 C CA . ASP A 1 103 ? 17.001 -4.338 -16.879 1.00 94.69 103 ASP A CA 1
ATOM 747 C C . ASP A 1 103 ? 18.084 -4.559 -15.805 1.00 94.69 103 ASP A C 1
ATOM 749 O O . ASP A 1 103 ? 17.769 -4.748 -14.630 1.00 94.69 103 ASP A O 1
ATOM 753 N N . PRO A 1 104 ? 19.383 -4.501 -16.154 1.00 92.25 104 PRO A N 1
ATOM 754 C CA . PRO A 1 104 ? 20.461 -4.731 -15.193 1.00 92.25 104 PRO A CA 1
ATOM 755 C C . PRO A 1 104 ? 20.572 -3.641 -14.114 1.00 92.25 104 PRO A C 1
ATOM 757 O O . PRO A 1 104 ? 21.355 -3.796 -13.177 1.00 92.25 104 PRO A O 1
ATOM 760 N N . SER A 1 105 ? 19.853 -2.523 -14.254 1.00 91.25 105 SER A N 1
ATOM 761 C CA . SER A 1 105 ? 19.795 -1.449 -13.259 1.00 91.25 105 SER A CA 1
ATOM 762 C C . SER A 1 105 ? 18.625 -1.577 -12.276 1.00 91.25 105 SER A C 1
ATOM 764 O O . SER A 1 105 ? 18.583 -0.835 -11.289 1.00 91.25 105 SER A O 1
ATOM 766 N N . ALA A 1 106 ? 17.710 -2.521 -12.515 1.00 92.00 106 ALA A N 1
ATOM 767 C CA . ALA A 1 106 ? 16.559 -2.787 -11.663 1.00 92.00 106 ALA A CA 1
ATOM 768 C C . ALA A 1 106 ? 16.962 -3.264 -10.261 1.00 92.00 106 ALA A C 1
ATOM 770 O O . ALA A 1 106 ? 17.967 -3.953 -10.073 1.00 92.00 106 ALA A O 1
ATOM 771 N N . THR A 1 107 ? 16.144 -2.931 -9.258 1.00 90.25 107 THR A N 1
ATOM 772 C CA . THR A 1 107 ? 16.291 -3.476 -7.899 1.00 90.25 107 THR A CA 1
ATOM 773 C C . THR A 1 107 ? 15.112 -4.390 -7.604 1.00 90.25 107 THR A C 1
ATOM 775 O O . THR A 1 107 ? 14.182 -4.011 -6.892 1.00 90.25 107 THR A O 1
ATOM 778 N N . LEU A 1 108 ? 15.187 -5.597 -8.159 1.00 94.50 108 LEU A N 1
ATOM 779 C CA . LEU A 1 108 ? 14.105 -6.572 -8.109 1.00 94.50 108 LEU A CA 1
ATOM 780 C C . LEU A 1 108 ? 13.837 -7.064 -6.686 1.00 94.50 108 LEU A C 1
ATOM 782 O O . LEU A 1 108 ? 14.749 -7.205 -5.865 1.00 94.50 108 LEU A O 1
ATOM 786 N N . THR A 1 109 ? 12.577 -7.396 -6.425 1.00 96.12 109 THR A N 1
ATOM 787 C CA . THR A 1 109 ? 12.187 -8.190 -5.251 1.00 96.12 109 THR A CA 1
ATOM 788 C C . THR A 1 109 ? 11.737 -9.585 -5.686 1.00 96.12 109 THR A C 1
ATOM 790 O O . THR A 1 109 ? 11.308 -9.762 -6.823 1.00 96.12 109 THR A O 1
ATOM 793 N N . ASP A 1 110 ? 11.809 -10.578 -4.794 1.00 91.50 110 ASP A N 1
ATOM 794 C CA . ASP A 1 110 ? 11.513 -11.982 -5.133 1.00 91.50 110 ASP A CA 1
ATOM 795 C C . ASP A 1 110 ? 10.115 -12.184 -5.743 1.00 91.50 110 ASP A C 1
ATOM 797 O O . ASP A 1 110 ? 9.938 -13.003 -6.643 1.00 91.50 110 ASP A O 1
ATOM 801 N N . LEU A 1 111 ? 9.118 -11.441 -5.248 1.00 95.38 111 LEU A N 1
ATOM 802 C CA . LEU A 1 111 ? 7.735 -11.467 -5.728 1.00 95.38 111 LEU A CA 1
ATOM 803 C C . LEU A 1 111 ? 7.290 -10.067 -6.141 1.00 95.38 111 LEU A C 1
ATOM 805 O O . LEU A 1 111 ? 6.302 -9.540 -5.623 1.00 95.38 111 LEU A O 1
ATOM 809 N N . GLU A 1 112 ? 8.052 -9.449 -7.041 1.00 96.75 112 GLU A N 1
ATOM 810 C CA . GLU A 1 112 ? 7.744 -8.106 -7.513 1.00 96.75 112 GLU A CA 1
ATOM 811 C C . GLU A 1 112 ? 6.359 -8.020 -8.165 1.00 96.75 112 GLU A C 1
ATOM 813 O O . GLU A 1 112 ? 5.952 -8.922 -8.900 1.00 96.75 112 GLU A O 1
ATOM 818 N N . THR A 1 113 ? 5.603 -6.956 -7.880 1.00 96.94 113 THR A N 1
ATOM 819 C CA . THR A 1 113 ? 4.213 -6.845 -8.345 1.00 96.94 113 THR A CA 1
ATOM 820 C C . THR A 1 113 ? 3.883 -5.470 -8.899 1.00 96.94 113 THR A C 1
ATOM 822 O O . THR A 1 113 ? 4.196 -4.442 -8.304 1.00 96.94 113 THR A O 1
ATOM 825 N N . ALA A 1 114 ? 3.130 -5.435 -9.992 1.00 97.31 114 ALA A N 1
ATOM 826 C CA . ALA A 1 114 ? 2.417 -4.238 -10.412 1.00 97.31 114 ALA A CA 1
ATOM 827 C C . ALA A 1 114 ? 1.072 -4.145 -9.677 1.00 97.31 114 ALA A C 1
ATOM 829 O O . ALA A 1 114 ? 0.408 -5.157 -9.453 1.00 97.31 114 ALA A O 1
ATOM 830 N N . LEU A 1 115 ? 0.649 -2.927 -9.341 1.00 97.38 115 LEU A N 1
ATOM 831 C CA . LEU A 1 115 ? -0.744 -2.659 -8.997 1.00 97.38 115 LEU A CA 1
ATOM 832 C C . LEU A 1 115 ? -1.585 -2.653 -10.270 1.00 97.38 115 LEU A C 1
ATOM 834 O O . LEU A 1 115 ? -1.232 -2.026 -11.266 1.00 97.38 115 LEU A O 1
ATOM 838 N N . MET A 1 116 ? -2.721 -3.324 -10.240 1.00 96.00 116 MET A N 1
ATOM 839 C CA . MET A 1 116 ? -3.619 -3.449 -11.378 1.00 96.00 116 MET A CA 1
ATOM 840 C C . MET A 1 116 ? -4.906 -2.669 -11.123 1.00 96.00 116 MET A C 1
ATOM 842 O O . MET A 1 116 ? -5.157 -2.128 -10.035 1.00 96.00 116 MET A O 1
ATOM 846 N N . ARG A 1 117 ? -5.788 -2.596 -12.128 1.00 94.81 117 ARG A N 1
ATOM 847 C CA . ARG A 1 117 ? -7.120 -2.039 -11.878 1.00 94.81 117 ARG A CA 1
ATOM 848 C C . ARG A 1 117 ? -7.795 -2.846 -10.771 1.00 94.81 117 ARG A C 1
ATOM 850 O O . ARG A 1 117 ? -7.703 -4.070 -10.731 1.00 94.81 117 ARG A O 1
ATOM 857 N N . LYS A 1 118 ? -8.545 -2.141 -9.919 1.00 94.94 118 LYS A N 1
ATOM 858 C CA . LYS A 1 118 ? -9.238 -2.682 -8.733 1.00 94.94 118 LYS A CA 1
ATOM 859 C C . LYS A 1 118 ? -8.341 -3.046 -7.543 1.00 94.94 118 LYS A C 1
ATOM 861 O O . LYS A 1 118 ? -8.893 -3.503 -6.547 1.00 94.94 118 LYS A O 1
ATOM 866 N N . ASP 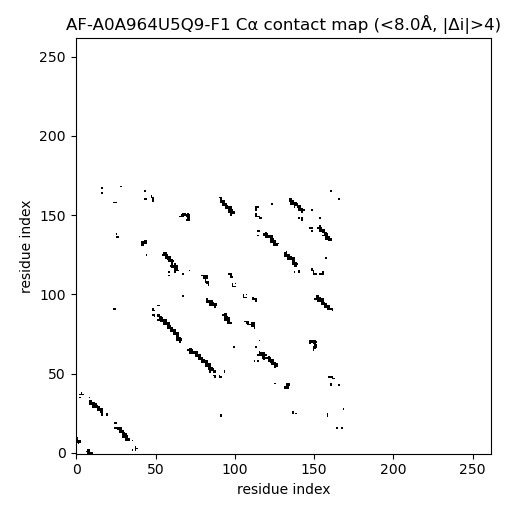A 1 119 ? -7.040 -2.757 -7.587 1.00 96.50 119 ASP A N 1
ATOM 867 C CA . ASP A 1 119 ? -6.214 -2.756 -6.370 1.00 96.50 119 ASP A CA 1
ATOM 868 C C . ASP A 1 119 ? -6.378 -1.489 -5.519 1.00 96.50 119 ASP A C 1
ATOM 870 O O . ASP A 1 119 ? -5.979 -1.499 -4.358 1.00 96.50 119 ASP A O 1
ATOM 874 N N . SER A 1 120 ? -6.989 -0.415 -6.041 1.00 95.12 120 SER A N 1
ATOM 875 C CA . SER A 1 120 ? -7.269 0.807 -5.269 1.00 95.12 120 SER A CA 1
ATOM 876 C C . SER A 1 120 ? -8.028 0.493 -3.971 1.00 95.12 120 SER A C 1
ATOM 878 O O . SER A 1 120 ? -9.030 -0.226 -3.982 1.00 95.12 120 SER A O 1
ATOM 880 N N . GLY A 1 121 ? -7.553 1.047 -2.855 1.00 94.94 121 GLY A N 1
ATOM 881 C CA . GLY A 1 121 ? -8.013 0.742 -1.498 1.00 94.94 121 GLY A CA 1
ATOM 882 C C . GLY A 1 121 ? -7.347 -0.482 -0.854 1.00 94.94 121 GLY A C 1
ATOM 883 O O . GLY A 1 121 ? -7.574 -0.727 0.328 1.00 94.94 121 GLY A O 1
ATOM 884 N N . GLY A 1 122 ? -6.527 -1.235 -1.597 1.00 96.44 122 GLY A N 1
ATOM 885 C CA . GLY A 1 122 ? -5.638 -2.267 -1.060 1.00 96.44 122 GLY A CA 1
ATOM 886 C C . GLY A 1 122 ? -4.546 -1.680 -0.162 1.00 96.44 122 GLY A C 1
ATOM 887 O O . GLY A 1 122 ? -4.329 -0.468 -0.142 1.00 96.44 122 GLY A O 1
ATOM 888 N N . GLY A 1 123 ? -3.883 -2.532 0.616 1.00 97.44 123 GLY A N 1
ATOM 889 C CA . GLY A 1 123 ? -2.951 -2.109 1.656 1.00 97.44 123 GLY A CA 1
ATOM 890 C C . GLY A 1 123 ? -1.492 -2.125 1.206 1.00 97.44 123 GLY A C 1
ATOM 891 O O . GLY A 1 123 ? -1.013 -3.100 0.627 1.00 97.44 123 GLY A O 1
ATOM 892 N N . LEU A 1 124 ? -0.771 -1.060 1.557 1.00 98.44 124 LEU A N 1
ATOM 893 C CA . LEU A 1 124 ? 0.688 -1.017 1.559 1.00 98.44 124 LEU A CA 1
ATOM 894 C C . LEU A 1 124 ? 1.186 -1.338 2.970 1.00 98.44 124 LEU A C 1
ATOM 896 O O . LEU A 1 124 ? 0.866 -0.607 3.911 1.00 98.44 124 LEU A O 1
ATOM 900 N N . TYR A 1 125 ? 1.996 -2.381 3.117 1.00 98.50 125 TYR A N 1
ATOM 901 C CA . TYR A 1 125 ? 2.495 -2.843 4.409 1.00 98.50 125 TYR A CA 1
ATOM 902 C C . TYR A 1 125 ? 4.016 -2.826 4.467 1.00 98.50 125 TYR A C 1
ATOM 904 O O . TYR A 1 125 ? 4.681 -3.226 3.518 1.00 98.50 125 TYR A O 1
ATOM 912 N N . VAL A 1 126 ? 4.569 -2.432 5.609 1.00 98.06 126 VAL A N 1
ATOM 913 C CA . VAL A 1 126 ? 6.011 -2.514 5.883 1.00 98.06 126 VAL A CA 1
ATOM 914 C C . VAL A 1 126 ? 6.271 -3.441 7.058 1.00 98.06 126 VAL A C 1
ATOM 916 O O . VAL A 1 126 ? 5.456 -3.528 7.981 1.00 98.06 126 VAL A O 1
ATOM 919 N N . ALA A 1 127 ? 7.396 -4.148 7.014 1.00 96.25 127 ALA A N 1
ATOM 920 C CA . ALA A 1 127 ? 7.799 -5.028 8.098 1.00 96.25 127 ALA A CA 1
ATOM 921 C C . ALA A 1 127 ? 8.246 -4.217 9.327 1.00 96.25 127 ALA A C 1
ATOM 923 O O . ALA A 1 127 ? 8.880 -3.168 9.221 1.00 96.25 127 ALA A O 1
ATOM 924 N N . SER A 1 128 ? 7.924 -4.723 10.511 1.00 94.69 128 SER A N 1
ATOM 925 C CA . SER A 1 128 ? 8.417 -4.244 11.798 1.00 94.69 128 SER A CA 1
ATOM 926 C C . SER A 1 128 ? 8.654 -5.460 12.691 1.00 94.69 128 SER A C 1
ATOM 928 O O . SER A 1 128 ? 7.720 -6.021 13.272 1.00 94.69 128 SER A O 1
ATOM 930 N N . GLY A 1 129 ? 9.909 -5.921 12.722 1.00 92.75 129 GLY A N 1
ATOM 931 C CA . GLY A 1 129 ? 10.246 -7.237 13.269 1.00 92.75 129 GLY A CA 1
ATOM 932 C C . GLY A 1 129 ? 9.492 -8.340 12.522 1.00 92.75 129 GLY A C 1
ATOM 933 O O . GLY A 1 129 ? 9.466 -8.345 11.295 1.00 92.75 129 GLY A O 1
ATOM 934 N N . ASP A 1 130 ? 8.818 -9.213 13.268 1.00 92.44 130 ASP A N 1
ATOM 935 C CA . ASP A 1 130 ? 8.041 -10.339 12.725 1.00 92.44 130 ASP A CA 1
ATOM 936 C C . ASP A 1 130 ? 6.594 -9.963 12.348 1.00 92.44 130 ASP A C 1
ATOM 938 O O . ASP A 1 130 ? 5.748 -10.832 12.130 1.00 92.44 130 ASP A O 1
ATOM 942 N N . THR A 1 131 ? 6.266 -8.667 12.317 1.00 94.88 131 THR A N 1
ATOM 943 C CA . THR A 1 131 ? 4.907 -8.179 12.041 1.00 94.88 131 THR A CA 1
ATOM 944 C C . THR A 1 131 ? 4.873 -7.217 10.865 1.00 94.88 131 THR A C 1
ATOM 946 O O . THR A 1 131 ? 5.882 -6.613 10.507 1.00 94.88 131 THR A O 1
ATOM 949 N N . TYR A 1 132 ? 3.690 -7.044 10.279 1.00 96.81 132 TYR A N 1
ATOM 950 C CA . TYR A 1 132 ? 3.442 -6.047 9.245 1.00 96.81 132 TYR A CA 1
ATOM 951 C C . TYR A 1 132 ? 2.591 -4.906 9.795 1.00 96.81 132 TYR A C 1
ATOM 953 O O . TYR A 1 132 ? 1.589 -5.127 10.479 1.00 96.81 132 TYR A O 1
ATOM 961 N N . LEU A 1 133 ? 2.979 -3.681 9.452 1.00 98.31 133 LEU A N 1
ATOM 962 C CA . LEU A 1 133 ? 2.248 -2.462 9.771 1.00 98.31 133 LEU A CA 1
ATOM 963 C C . LEU A 1 133 ? 1.669 -1.866 8.491 1.00 98.31 133 LEU A C 1
ATOM 965 O O . LEU A 1 133 ? 2.365 -1.776 7.480 1.00 98.31 133 LEU A O 1
ATOM 969 N N . LEU A 1 134 ? 0.413 -1.424 8.536 1.00 98.44 134 LEU A N 1
ATOM 970 C CA . LEU A 1 134 ? -0.207 -0.683 7.443 1.00 98.44 134 LEU A CA 1
ATOM 971 C C . LEU A 1 134 ? 0.469 0.685 7.329 1.00 98.44 134 LEU A C 1
ATOM 973 O O . LEU A 1 134 ? 0.386 1.494 8.251 1.00 98.44 134 LEU A O 1
ATOM 977 N N . ALA A 1 135 ? 1.133 0.937 6.208 1.00 98.31 135 ALA A N 1
ATOM 978 C CA . ALA A 1 135 ? 1.818 2.190 5.909 1.00 98.31 135 ALA A CA 1
ATOM 979 C C . ALA A 1 135 ? 1.016 3.100 4.974 1.00 98.31 135 ALA A C 1
ATOM 981 O O . ALA A 1 135 ? 1.249 4.308 4.959 1.00 98.31 135 ALA A O 1
ATOM 982 N N . GLY A 1 136 ? 0.067 2.554 4.212 1.00 97.50 136 GLY A N 1
ATOM 983 C CA . GLY A 1 136 ? -0.747 3.327 3.282 1.00 97.50 136 GLY A CA 1
ATOM 984 C C . GLY A 1 136 ? -1.793 2.496 2.549 1.00 97.50 136 GLY A C 1
ATOM 985 O O . GLY A 1 136 ? -1.941 1.301 2.803 1.00 97.50 136 GLY A O 1
ATOM 986 N N . VAL A 1 137 ? -2.497 3.142 1.623 1.00 97.38 137 VAL A N 1
ATOM 987 C CA . VAL A 1 137 ? -3.503 2.529 0.749 1.00 97.38 137 VAL A CA 1
ATOM 988 C C . VAL A 1 137 ? -3.194 2.812 -0.714 1.00 97.38 137 VAL A C 1
ATOM 990 O O . VAL A 1 137 ? -2.791 3.918 -1.075 1.00 97.38 137 VAL A O 1
ATOM 993 N N . HIS A 1 138 ? -3.372 1.814 -1.571 1.00 97.19 138 HIS A N 1
ATOM 994 C CA . HIS A 1 138 ? -3.180 1.947 -3.012 1.00 97.19 138 HIS A CA 1
ATOM 995 C C . HIS A 1 138 ? -4.205 2.923 -3.592 1.00 97.19 138 HIS A C 1
ATOM 997 O O . HIS A 1 138 ? -5.396 2.804 -3.306 1.00 97.19 138 HIS A O 1
ATOM 1003 N N . THR A 1 139 ? -3.768 3.863 -4.428 1.00 93.69 139 THR A N 1
ATOM 1004 C CA . THR A 1 139 ? -4.664 4.881 -5.000 1.00 93.69 139 THR A CA 1
ATOM 1005 C C . THR A 1 139 ? -4.673 4.818 -6.526 1.00 93.69 139 THR A C 1
ATOM 1007 O O . THR A 1 139 ? -5.699 4.472 -7.119 1.00 93.69 139 THR A O 1
ATOM 1010 N N . PHE A 1 140 ? -3.521 5.023 -7.169 1.00 92.38 140 PHE A N 1
ATOM 1011 C CA . PHE A 1 140 ? -3.383 5.074 -8.622 1.00 92.38 140 PHE A CA 1
ATOM 1012 C C . PHE A 1 140 ? -2.057 4.468 -9.096 1.00 92.38 140 PHE A C 1
ATOM 1014 O O . PHE A 1 140 ? -1.174 4.126 -8.308 1.00 92.38 140 PHE A O 1
ATOM 1021 N N . VAL A 1 141 ? -1.932 4.336 -10.414 1.00 94.94 141 VAL A N 1
ATOM 1022 C CA . VAL A 1 141 ? -0.722 3.876 -11.099 1.00 94.94 141 VAL A CA 1
ATOM 1023 C C . VAL A 1 141 ? -0.283 4.912 -12.123 1.00 94.94 141 VAL A C 1
ATOM 1025 O O . VAL A 1 141 ? -1.108 5.654 -12.657 1.00 94.94 141 VAL A O 1
ATOM 1028 N N . ASP A 1 142 ? 1.011 4.946 -12.407 1.00 93.75 142 ASP A N 1
ATOM 1029 C CA . ASP A 1 142 ? 1.624 5.769 -13.450 1.00 93.75 142 ASP A CA 1
ATOM 1030 C C . ASP A 1 142 ? 2.262 4.843 -14.489 1.00 93.75 142 ASP A C 1
ATOM 1032 O O . ASP A 1 142 ? 2.947 3.893 -14.129 1.00 93.75 142 ASP A O 1
ATOM 1036 N N . HIS A 1 143 ? 2.029 5.077 -15.774 1.00 89.88 143 HIS A N 1
ATOM 1037 C CA . HIS A 1 143 ? 2.623 4.290 -16.854 1.00 89.88 143 HIS A CA 1
ATOM 1038 C C . HIS A 1 143 ? 2.763 5.145 -18.114 1.00 89.88 143 HIS A C 1
ATOM 1040 O O 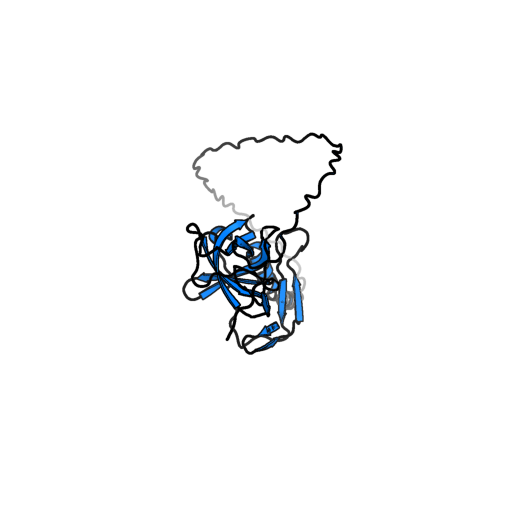. HIS A 1 143 ? 2.036 6.121 -18.323 1.00 89.88 143 HIS A O 1
ATOM 1046 N N . ALA A 1 144 ? 3.711 4.774 -18.975 1.00 88.25 144 ALA A N 1
ATOM 1047 C CA . ALA A 1 144 ? 3.885 5.426 -20.265 1.00 88.25 144 ALA A CA 1
ATOM 1048 C C . ALA A 1 144 ? 2.625 5.259 -21.137 1.00 88.25 144 ALA A C 1
ATOM 1050 O O . ALA A 1 144 ? 1.943 4.240 -21.074 1.00 88.25 144 ALA A O 1
ATOM 1051 N N . ARG A 1 145 ? 2.308 6.263 -21.966 1.00 84.75 145 ARG A N 1
ATOM 1052 C CA . ARG A 1 145 ? 1.060 6.302 -22.762 1.00 84.75 145 ARG A CA 1
ATOM 1053 C C . ARG A 1 145 ? 0.914 5.160 -23.769 1.00 84.75 145 ARG A C 1
ATOM 1055 O O . ARG A 1 145 ? -0.191 4.899 -24.229 1.00 84.75 145 ARG A O 1
ATOM 1062 N N . ASP A 1 146 ? 2.025 4.562 -24.167 1.00 89.62 146 ASP A N 1
ATOM 1063 C CA . ASP A 1 146 ? 2.120 3.437 -25.092 1.00 89.62 146 ASP A CA 1
ATOM 1064 C C . ASP A 1 146 ? 2.151 2.076 -24.378 1.00 89.62 146 ASP A C 1
ATOM 1066 O O . ASP A 1 146 ? 2.279 1.049 -25.041 1.00 89.62 146 ASP A O 1
ATOM 1070 N N . ARG A 1 147 ? 2.005 2.061 -23.047 1.00 91.25 147 ARG A N 1
ATOM 1071 C CA . ARG A 1 147 ? 1.972 0.852 -22.223 1.00 91.25 147 ARG A CA 1
ATOM 1072 C C . ARG A 1 147 ? 0.594 0.628 -21.611 1.00 91.25 147 ARG A C 1
ATOM 1074 O O . ARG A 1 147 ? -0.156 1.562 -21.337 1.00 91.25 147 ARG A O 1
ATOM 1081 N N . SER A 1 148 ? 0.271 -0.637 -21.395 1.00 94.31 148 SER A N 1
ATOM 1082 C CA . SER A 1 148 ? -0.886 -1.081 -20.630 1.00 94.31 148 SER A CA 1
ATOM 1083 C C . SER A 1 148 ? -0.556 -1.105 -19.138 1.00 94.31 148 SER A C 1
ATOM 1085 O O . SER A 1 148 ? 0.589 -1.326 -18.743 1.00 94.31 148 SER A O 1
ATOM 1087 N N . ILE A 1 149 ? -1.583 -0.924 -18.304 1.00 96.00 149 ILE A N 1
ATOM 1088 C CA . ILE A 1 149 ? -1.483 -1.154 -16.857 1.00 96.00 149 ILE A CA 1
ATOM 1089 C C . ILE A 1 149 ? -0.964 -2.575 -16.626 1.00 96.00 149 ILE A C 1
ATOM 1091 O O . ILE A 1 149 ? -1.454 -3.519 -17.248 1.00 96.00 149 ILE A O 1
ATOM 1095 N N . GLY A 1 150 ? 0.015 -2.706 -15.739 1.00 96.25 150 GLY A N 1
ATOM 1096 C CA . GLY A 1 150 ? 0.631 -3.972 -15.378 1.00 96.25 150 GLY A CA 1
ATOM 1097 C C . GLY A 1 150 ? 1.923 -4.310 -16.101 1.00 96.25 150 GLY A C 1
ATOM 1098 O O . GLY A 1 150 ? 2.572 -5.272 -15.711 1.00 96.25 150 GLY A O 1
ATOM 1099 N N . GLN A 1 151 ? 2.296 -3.556 -17.137 1.00 97.44 151 GLN A N 1
ATOM 1100 C CA . GLN A 1 151 ? 3.556 -3.788 -17.838 1.00 97.44 151 GLN A CA 1
ATOM 1101 C C . GLN A 1 151 ? 4.756 -3.278 -17.038 1.00 97.44 151 GLN A C 1
ATOM 1103 O O . GLN A 1 151 ? 4.635 -2.349 -16.230 1.00 97.44 151 GLN A O 1
ATOM 1108 N N . TYR A 1 152 ? 5.930 -3.849 -17.314 1.00 97.00 152 TYR A N 1
ATOM 1109 C CA . TYR A 1 152 ? 7.189 -3.392 -16.735 1.00 97.00 152 TYR A CA 1
ATOM 1110 C C . TYR A 1 152 ? 7.401 -1.884 -16.936 1.00 97.00 152 TYR A C 1
ATOM 1112 O O . TYR A 1 152 ? 6.991 -1.286 -17.939 1.00 97.00 152 TYR A O 1
ATOM 1120 N N . GLY A 1 153 ? 8.040 -1.249 -15.956 1.00 94.69 153 GLY A N 1
ATOM 1121 C CA . GLY A 1 153 ? 8.232 0.198 -15.854 1.00 94.69 153 GLY A CA 1
ATOM 1122 C C . GLY A 1 153 ? 7.013 0.974 -15.341 1.00 94.69 153 GLY A C 1
ATOM 1123 O O . GLY A 1 153 ? 7.058 2.205 -15.306 1.00 94.69 153 GLY A O 1
ATOM 1124 N N . GLN A 1 154 ? 5.926 0.299 -14.954 1.00 97.19 154 GLN A N 1
ATOM 1125 C CA . GLN A 1 154 ? 4.807 0.947 -14.273 1.00 97.19 154 GLN A CA 1
ATOM 1126 C C . GLN A 1 154 ? 5.231 1.456 -12.887 1.00 97.19 154 GLN A C 1
ATOM 1128 O O . GLN A 1 154 ? 5.869 0.742 -12.124 1.00 97.19 154 GLN A O 1
ATOM 1133 N N . GLY A 1 155 ? 4.806 2.665 -12.526 1.00 97.25 155 GLY A N 1
ATOM 1134 C CA . GLY A 1 155 ? 4.839 3.168 -11.159 1.00 97.25 155 GLY A CA 1
ATOM 1135 C C . GLY A 1 155 ? 3.594 2.751 -10.372 1.00 97.25 155 GLY A C 1
ATOM 1136 O O . GLY A 1 155 ? 2.467 3.001 -10.802 1.00 97.25 155 GLY A O 1
ATOM 1137 N N . ASN A 1 156 ? 3.794 2.184 -9.188 1.00 97.69 156 ASN A N 1
ATOM 1138 C CA . ASN A 1 156 ? 2.748 1.888 -8.212 1.00 97.69 156 ASN A CA 1
ATOM 1139 C C . ASN A 1 156 ? 2.699 3.011 -7.170 1.00 97.69 156 ASN A C 1
ATOM 1141 O O . ASN A 1 156 ? 3.727 3.319 -6.563 1.00 97.69 156 ASN A O 1
ATOM 1145 N N . ILE A 1 157 ? 1.526 3.612 -6.933 1.00 96.94 157 ILE A N 1
ATOM 1146 C CA . ILE A 1 157 ? 1.388 4.730 -5.993 1.00 96.94 157 ILE A CA 1
ATOM 1147 C C . ILE A 1 157 ? 0.372 4.406 -4.897 1.00 96.94 157 ILE A C 1
ATOM 1149 O O . ILE A 1 157 ? -0.763 3.993 -5.149 1.00 96.94 157 ILE A O 1
ATOM 1153 N N . SER A 1 158 ? 0.793 4.632 -3.653 1.00 97.31 158 SER A N 1
ATOM 1154 C CA . SER A 1 158 ? -0.053 4.520 -2.465 1.00 97.31 158 SER A CA 1
ATOM 1155 C C . SER A 1 158 ? -0.039 5.814 -1.664 1.00 97.31 158 SER A C 1
ATOM 1157 O O . SER A 1 158 ? 1.028 6.378 -1.417 1.00 97.31 158 SER A O 1
ATOM 1159 N N . THR A 1 159 ? -1.208 6.254 -1.208 1.00 96.00 159 THR A N 1
ATOM 1160 C CA . THR A 1 159 ? -1.319 7.328 -0.223 1.00 96.00 159 THR A CA 1
ATOM 1161 C C . THR A 1 159 ? -0.885 6.779 1.134 1.00 96.00 159 THR A C 1
ATOM 1163 O O . THR A 1 159 ? -1.406 5.766 1.597 1.00 96.00 159 THR A O 1
ATOM 1166 N N . VAL A 1 160 ? 0.087 7.420 1.775 1.00 96.50 160 VAL A N 1
ATOM 1167 C CA . VAL A 1 160 ? 0.670 6.956 3.043 1.00 96.50 160 VAL A CA 1
ATOM 1168 C C . VAL A 1 160 ? -0.059 7.530 4.255 1.00 96.50 160 VAL A C 1
ATOM 1170 O O . VAL A 1 160 ? -0.660 8.607 4.200 1.00 96.50 160 VAL A O 1
ATOM 1173 N N . LEU A 1 161 ? 0.035 6.828 5.382 1.00 96.00 161 LEU A N 1
ATOM 1174 C CA . LEU A 1 161 ? -0.438 7.320 6.669 1.00 96.00 161 LEU A CA 1
ATOM 1175 C C . LEU A 1 161 ? 0.464 8.470 7.135 1.00 96.00 161 LEU A C 1
ATOM 1177 O O . LEU A 1 161 ? 1.610 8.276 7.545 1.00 96.00 161 LEU A O 1
ATOM 1181 N N . THR A 1 162 ? -0.075 9.679 7.048 1.00 94.81 162 THR A N 1
ATOM 1182 C CA . THR A 1 162 ? 0.498 10.913 7.604 1.00 94.81 162 THR A CA 1
ATOM 1183 C C . THR A 1 162 ? -0.007 11.120 9.036 1.00 94.81 162 THR A C 1
ATOM 1185 O O . THR A 1 162 ? -0.955 10.449 9.450 1.00 94.81 162 THR A O 1
ATOM 1188 N N . ASP A 1 163 ? 0.619 12.015 9.806 1.00 94.00 163 ASP A N 1
ATOM 1189 C CA . ASP A 1 163 ? 0.236 12.261 11.208 1.00 94.00 163 ASP A CA 1
ATOM 1190 C C . ASP A 1 163 ? -1.240 12.653 11.343 1.00 94.00 163 ASP A C 1
ATOM 1192 O O . ASP A 1 163 ? -1.972 12.045 12.114 1.00 94.00 163 ASP A O 1
ATOM 1196 N N . ASP A 1 164 ? -1.722 13.567 10.504 1.00 92.81 164 ASP A N 1
ATOM 1197 C CA . ASP A 1 164 ? -3.119 14.009 10.502 1.00 92.81 164 ASP A CA 1
ATOM 1198 C C . ASP A 1 164 ? -4.103 12.909 10.074 1.00 92.81 164 ASP A C 1
ATOM 1200 O O . ASP A 1 164 ? -5.230 12.862 10.566 1.00 92.81 164 ASP A O 1
ATOM 1204 N N . VAL A 1 165 ? -3.684 11.982 9.204 1.00 93.75 165 VAL A N 1
ATOM 1205 C CA . VAL A 1 165 ? -4.492 10.796 8.876 1.00 93.75 165 VAL A CA 1
ATOM 1206 C C . VAL A 1 165 ? -4.580 9.865 10.080 1.00 93.75 165 VAL A C 1
ATOM 1208 O O . VAL A 1 165 ? -5.667 9.380 10.389 1.00 93.75 165 VAL A O 1
ATOM 1211 N N . ARG A 1 166 ? -3.472 9.630 10.791 1.00 94.81 166 ARG A N 1
ATOM 1212 C CA . ARG A 1 166 ? -3.477 8.813 12.014 1.00 94.81 166 ARG A CA 1
ATOM 1213 C C . ARG A 1 166 ? -4.325 9.442 13.115 1.00 94.81 166 ARG A C 1
ATOM 1215 O O . ARG A 1 166 ? -5.120 8.732 13.727 1.00 94.81 166 ARG A O 1
ATOM 1222 N N . ASP A 1 167 ? -4.205 10.749 13.316 1.00 93.50 167 ASP A N 1
ATOM 1223 C CA . ASP A 1 167 ? -5.000 11.497 14.291 1.00 93.50 167 ASP A CA 1
ATOM 1224 C C . ASP A 1 167 ? -6.492 11.422 13.961 1.00 93.50 167 ASP A C 1
ATOM 1226 O O . ASP A 1 167 ? -7.314 11.154 14.838 1.00 93.50 167 ASP A O 1
ATOM 1230 N N . TRP A 1 168 ? -6.853 11.576 12.683 1.00 93.19 168 TRP A N 1
ATOM 1231 C CA . TRP A 1 168 ? -8.231 11.412 12.226 1.00 93.19 168 TRP A CA 1
ATOM 1232 C C . TRP A 1 168 ? -8.760 9.991 12.455 1.00 93.19 168 TRP A C 1
ATOM 1234 O O . TRP A 1 168 ? -9.892 9.834 12.924 1.00 93.19 168 TRP A O 1
ATOM 1244 N N . ILE A 1 169 ? -7.959 8.955 12.174 1.00 94.19 169 ILE A N 1
ATOM 1245 C CA . ILE A 1 169 ? -8.349 7.566 12.454 1.00 94.19 169 ILE A CA 1
ATOM 1246 C C . ILE A 1 169 ? -8.608 7.399 13.952 1.00 94.19 169 ILE A C 1
ATOM 1248 O O . ILE A 1 169 ? -9.686 6.944 14.331 1.00 94.19 169 ILE A O 1
ATOM 1252 N N . ALA A 1 170 ? -7.667 7.821 14.801 1.00 93.50 170 ALA A N 1
ATOM 1253 C CA . ALA A 1 170 ? -7.783 7.703 16.251 1.00 93.50 170 ALA A CA 1
ATOM 1254 C C . ALA A 1 170 ? -9.025 8.430 16.791 1.00 93.50 170 ALA A C 1
ATOM 1256 O O . ALA A 1 170 ? -9.783 7.845 17.566 1.00 93.50 170 ALA A O 1
ATOM 1257 N N . ALA A 1 171 ? -9.277 9.659 16.330 1.00 91.44 171 ALA A N 1
ATOM 1258 C CA . ALA A 1 171 ? -10.452 10.445 16.702 1.00 91.44 171 ALA A CA 1
ATOM 1259 C C . ALA A 1 171 ? -11.774 9.814 16.232 1.00 91.44 171 ALA A C 1
ATOM 1261 O O . ALA A 1 171 ? -12.800 9.982 16.883 1.00 91.44 171 ALA A O 1
ATOM 1262 N N . THR A 1 172 ? -11.758 9.078 15.118 1.00 90.19 172 THR A N 1
ATOM 1263 C CA . THR A 1 172 ? -12.953 8.421 14.570 1.00 90.19 172 THR A CA 1
ATOM 1264 C C . THR A 1 172 ? -13.247 7.083 15.254 1.00 90.19 172 THR A C 1
ATOM 1266 O O . THR A 1 172 ? -14.409 6.721 15.427 1.00 90.19 172 THR A O 1
ATOM 1269 N N . THR A 1 173 ? -12.213 6.323 15.632 1.00 83.38 173 THR A N 1
ATOM 1270 C CA . THR A 1 173 ? -12.370 4.961 16.176 1.00 83.38 173 THR A CA 1
ATOM 1271 C C . THR A 1 173 ? -12.476 4.896 17.696 1.00 83.38 173 THR A C 1
ATOM 1273 O O . THR A 1 173 ? -12.948 3.894 18.228 1.00 83.38 173 THR A O 1
ATOM 1276 N N . MET A 1 174 ? -12.027 5.929 18.410 1.00 67.62 174 MET A N 1
ATOM 1277 C CA . MET A 1 174 ? -12.149 5.983 19.864 1.00 67.62 174 MET A CA 1
ATOM 1278 C C . MET A 1 174 ? -13.504 6.602 20.227 1.00 67.62 174 MET A C 1
ATOM 1280 O O . MET A 1 174 ? -13.741 7.757 19.872 1.00 67.62 174 MET A O 1
ATOM 1284 N N . PRO A 1 175 ? -14.409 5.895 20.935 1.00 55.66 175 PRO A N 1
ATOM 1285 C CA . PRO A 1 175 ? -15.589 6.546 21.487 1.00 55.66 175 PRO A CA 1
ATOM 1286 C C . PRO A 1 175 ? -15.109 7.659 22.419 1.00 55.66 175 PRO A C 1
ATOM 1288 O O . PRO A 1 175 ? -14.254 7.407 23.273 1.00 55.66 175 PRO A O 1
ATOM 1291 N N . GLU A 1 176 ? -15.622 8.883 22.250 1.00 49.41 176 GLU A N 1
ATOM 1292 C CA . GLU A 1 176 ? -15.253 9.976 23.149 1.00 49.41 176 GLU A CA 1
ATOM 1293 C C . GLU A 1 176 ? -15.399 9.508 24.604 1.00 49.41 176 GLU A C 1
ATOM 1295 O O . GLU A 1 176 ? -16.424 8.900 24.948 1.00 49.41 176 GLU A O 1
ATOM 1300 N N . PRO A 1 177 ? -14.402 9.752 25.472 1.00 48.28 177 PRO A N 1
ATOM 1301 C CA . PRO A 1 177 ? -14.489 9.366 26.866 1.00 48.28 177 PRO A CA 1
ATOM 1302 C C . PRO A 1 177 ? -15.623 10.146 27.537 1.00 48.28 177 PRO A C 1
ATOM 1304 O O . PRO A 1 177 ? -15.434 11.230 28.067 1.00 48.28 177 PRO A O 1
ATOM 1307 N N . SER A 1 178 ? -16.818 9.557 27.550 1.00 49.16 178 SER A N 1
ATOM 1308 C CA . SER A 1 178 ? -17.879 9.823 28.520 1.00 49.16 178 SER A CA 1
ATOM 1309 C C . SER A 1 178 ? -18.181 11.307 28.784 1.00 49.16 178 SER A C 1
ATOM 1311 O O . SER A 1 178 ? -18.373 11.699 29.937 1.00 49.16 178 SER A O 1
ATOM 1313 N N . SER A 1 179 ? -18.346 12.128 27.747 1.00 51.50 179 SER A N 1
ATOM 1314 C CA . SER A 1 179 ? -18.982 13.454 27.876 1.00 51.50 179 SER A CA 1
ATOM 1315 C C . SER A 1 179 ? -20.406 13.343 28.474 1.00 51.50 179 SER A C 1
ATOM 1317 O O . SER A 1 179 ? -20.909 14.272 29.104 1.00 51.50 179 SER A O 1
ATOM 1319 N N . LEU A 1 180 ? -21.029 12.157 28.386 1.00 49.34 180 LEU A N 1
ATOM 1320 C CA . LEU A 1 180 ? -22.277 11.789 29.071 1.00 49.34 180 LEU A CA 1
ATOM 1321 C C . LEU A 1 180 ? -22.112 11.474 30.573 1.00 49.34 180 LEU A C 1
ATOM 1323 O O . LEU A 1 180 ? -23.062 11.629 31.337 1.00 49.34 180 LEU A O 1
ATOM 1327 N N . GLY A 1 181 ? -20.923 11.071 31.029 1.00 51.06 181 GLY A N 1
ATOM 1328 C CA . GLY A 1 181 ? -20.660 10.750 32.437 1.00 51.06 181 GLY A CA 1
ATOM 1329 C C . GLY A 1 181 ? -20.419 11.986 33.308 1.00 51.06 181 GLY A C 1
ATOM 1330 O O . GLY A 1 181 ? -20.854 12.027 34.461 1.00 51.06 181 GLY A O 1
ATOM 1331 N N . ILE A 1 182 ? -19.783 13.025 32.756 1.00 54.69 182 ILE A N 1
ATOM 1332 C CA . ILE A 1 182 ? -19.446 14.257 33.496 1.00 54.69 182 ILE A CA 1
ATOM 1333 C C . ILE A 1 182 ? -20.681 15.156 33.701 1.00 54.69 182 ILE A C 1
ATOM 1335 O O . ILE A 1 182 ? -20.824 15.776 34.756 1.00 54.69 182 ILE A O 1
ATOM 1339 N N . LEU A 1 183 ? -21.642 15.161 32.770 1.00 51.97 183 LEU A N 1
ATOM 1340 C CA . LEU A 1 183 ? -22.911 15.887 32.947 1.00 51.97 183 LEU A CA 1
ATOM 1341 C C . LEU A 1 183 ? -23.842 15.231 33.984 1.00 51.97 183 LEU A C 1
ATOM 1343 O O . LEU A 1 183 ? -24.547 15.940 34.702 1.00 51.97 183 LEU A O 1
ATOM 1347 N N . LEU A 1 184 ? -23.797 13.902 34.135 1.00 52.91 184 LEU A N 1
ATOM 1348 C CA . LEU A 1 184 ? -24.599 13.181 35.134 1.00 52.91 184 LEU A CA 1
ATOM 1349 C C . LEU A 1 184 ? -23.988 13.195 36.545 1.00 52.91 184 LEU A C 1
ATOM 1351 O O . LEU A 1 184 ? -24.716 13.034 37.523 1.00 52.91 184 LEU A O 1
ATOM 1355 N N . SER A 1 185 ? -22.684 13.450 36.680 1.00 56.38 185 SER A N 1
ATOM 1356 C CA . SER A 1 185 ? -22.008 13.557 37.984 1.00 56.38 185 SER A CA 1
ATOM 1357 C C . SER A 1 185 ? -21.839 15.003 38.483 1.00 56.38 185 SER A C 1
ATOM 1359 O O . SER A 1 185 ? -21.738 15.220 39.691 1.00 56.38 185 SER A O 1
ATOM 1361 N N . GLY A 1 186 ? -21.898 16.012 37.602 1.00 52.28 186 GLY A N 1
ATOM 1362 C CA . GLY A 1 186 ? -21.788 17.431 37.975 1.00 52.28 186 GLY A CA 1
ATOM 1363 C C . GLY A 1 186 ? -23.080 18.104 38.473 1.00 52.28 186 GLY A C 1
ATOM 1364 O O . GLY A 1 186 ? -23.010 19.103 39.187 1.00 52.28 186 GLY A O 1
ATOM 1365 N N . GLY A 1 187 ? -24.265 17.573 38.141 1.00 50.94 187 GLY A N 1
ATOM 1366 C CA . GLY A 1 187 ? -25.558 18.203 38.468 1.00 50.94 187 GLY A CA 1
ATOM 1367 C C . GLY A 1 187 ? -26.092 17.952 39.888 1.00 50.94 187 GLY A C 1
ATOM 1368 O O . GLY A 1 187 ? -26.991 18.657 40.341 1.00 50.94 187 GLY A O 1
ATOM 1369 N N . GLY A 1 188 ? -25.548 16.969 40.614 1.00 50.66 188 GLY A N 1
ATOM 1370 C CA . GLY A 1 188 ? -26.115 16.495 41.886 1.00 50.66 188 GLY A CA 1
ATOM 1371 C C . GLY A 1 188 ? -25.675 17.235 43.157 1.00 50.66 188 GLY A C 1
ATOM 1372 O O . GLY A 1 188 ? -26.263 17.018 44.212 1.00 50.66 188 GLY A O 1
ATOM 1373 N N . VAL A 1 189 ? -24.660 18.109 43.103 1.00 54.47 189 VAL A N 1
ATOM 1374 C CA . VAL A 1 189 ? -24.025 18.664 44.325 1.00 54.47 189 VAL A CA 1
ATOM 1375 C C . VAL A 1 189 ? -24.367 20.145 44.591 1.00 54.47 189 VAL A C 1
ATOM 1377 O O . VAL A 1 189 ? -24.026 20.688 45.641 1.00 54.47 189 VAL A O 1
ATOM 1380 N N . ALA A 1 190 ? -25.119 20.821 43.717 1.00 56.03 190 ALA A N 1
ATOM 1381 C CA . ALA A 1 190 ? -25.352 22.271 43.824 1.00 56.03 190 ALA A CA 1
ATOM 1382 C C . ALA A 1 190 ? -26.698 22.706 44.449 1.00 56.03 190 ALA A C 1
ATOM 1384 O O . ALA A 1 190 ? -27.079 23.866 44.316 1.00 56.03 190 ALA A O 1
ATOM 1385 N N . LEU A 1 191 ? -27.415 21.836 45.169 1.00 55.22 191 LEU A N 1
ATOM 1386 C CA . LEU A 1 191 ? -28.681 22.197 45.836 1.00 55.22 191 LEU A CA 1
ATOM 1387 C C . LEU A 1 191 ? -28.694 21.826 47.320 1.00 55.22 191 LEU A C 1
ATOM 1389 O O . LEU A 1 191 ? -29.626 21.203 47.809 1.00 55.22 191 LEU A O 1
ATOM 1393 N N . GLN A 1 192 ? -27.669 22.233 48.072 1.00 60.66 192 GLN A N 1
ATOM 1394 C CA . GLN A 1 192 ? -27.755 22.220 49.537 1.00 60.66 192 GLN A CA 1
ATOM 1395 C C . GLN A 1 192 ? -26.779 23.199 50.206 1.00 60.66 192 GLN A C 1
ATOM 1397 O O . GLN A 1 192 ? -25.920 22.814 50.993 1.00 60.66 192 GLN A O 1
ATOM 1402 N N . ARG A 1 193 ? -26.927 24.509 49.962 1.00 50.75 193 ARG A N 1
ATOM 1403 C CA . ARG A 1 193 ? -26.399 25.523 50.897 1.00 50.75 193 ARG A CA 1
ATOM 1404 C C . ARG A 1 193 ? -27.409 26.641 51.148 1.00 50.75 193 ARG A C 1
ATOM 1406 O O . ARG A 1 193 ? -27.562 27.572 50.368 1.00 50.75 193 ARG A O 1
ATOM 1413 N N . ARG A 1 194 ? -28.088 26.515 52.294 1.00 54.56 194 ARG A N 1
ATOM 1414 C CA . ARG A 1 194 ? -28.868 27.562 52.972 1.00 54.56 194 ARG A CA 1
ATOM 1415 C C . ARG A 1 194 ? -28.021 28.832 53.181 1.00 54.56 194 ARG A C 1
ATOM 1417 O O . ARG A 1 194 ? -26.842 28.708 53.517 1.00 54.56 194 ARG A O 1
ATOM 1424 N N . PRO A 1 195 ? -28.608 30.039 53.118 1.00 51.84 195 PRO A N 1
ATOM 1425 C CA . PRO A 1 195 ? -27.901 31.264 53.460 1.00 51.84 195 PRO A CA 1
ATOM 1426 C C . PRO A 1 195 ? -27.791 31.401 54.986 1.00 51.84 195 PRO A C 1
ATOM 1428 O O . PRO A 1 195 ? -28.793 31.340 55.701 1.00 51.84 195 PRO A O 1
ATOM 1431 N N . ARG A 1 196 ? -26.579 31.628 55.505 1.00 48.81 196 ARG A N 1
ATOM 1432 C CA . ARG A 1 196 ? -26.373 32.122 56.875 1.00 48.81 196 ARG A CA 1
ATOM 1433 C C . ARG A 1 196 ? -25.622 33.450 56.854 1.00 48.81 196 ARG A C 1
ATOM 1435 O O . ARG A 1 196 ? -24.527 33.567 56.315 1.00 48.81 196 ARG A O 1
ATOM 1442 N N . LYS A 1 197 ? -26.275 34.444 57.458 1.00 47.66 197 LYS A N 1
ATOM 1443 C CA . LYS A 1 197 ? -25.810 35.804 57.745 1.00 47.66 197 LYS A CA 1
ATOM 1444 C C . LYS A 1 197 ? -24.481 35.800 58.515 1.00 47.66 197 LYS A C 1
ATOM 1446 O O . LYS A 1 197 ? -24.400 35.202 59.580 1.00 47.66 197 LYS A O 1
ATOM 1451 N N . GLY A 1 198 ? -23.536 36.596 58.015 1.00 46.84 198 GLY A N 1
ATOM 1452 C CA . GLY A 1 198 ? -22.677 37.487 58.800 1.00 46.84 198 GLY A CA 1
ATOM 1453 C C . GLY A 1 198 ? -21.540 36.878 59.624 1.00 46.84 198 GLY A C 1
ATOM 1454 O O . GLY A 1 198 ? -21.764 36.364 60.710 1.00 46.84 198 GLY A O 1
ATOM 1455 N N . ARG A 1 199 ? -20.297 37.154 59.212 1.00 44.44 199 ARG A N 1
ATOM 1456 C CA . ARG A 1 199 ? -19.280 37.775 60.083 1.00 44.44 199 ARG A CA 1
ATOM 1457 C C . ARG A 1 199 ? -18.069 38.198 59.255 1.00 44.44 199 ARG A C 1
ATOM 1459 O O . ARG A 1 199 ? -17.474 37.393 58.552 1.00 44.44 199 ARG A O 1
ATOM 1466 N N . ARG A 1 200 ? -17.712 39.480 59.356 1.00 50.53 200 ARG A N 1
ATOM 1467 C CA . ARG A 1 200 ? -16.439 40.026 58.875 1.00 50.53 200 ARG A CA 1
ATOM 1468 C C . ARG A 1 200 ? -15.303 39.428 59.707 1.00 50.53 200 ARG A C 1
ATOM 1470 O O . ARG A 1 200 ? -15.335 39.555 60.928 1.00 50.53 200 ARG A O 1
ATOM 1477 N N . GLN A 1 201 ? -14.279 38.887 59.056 1.00 44.50 201 GLN A N 1
ATOM 1478 C CA . GLN A 1 201 ? -12.945 38.777 59.639 1.00 44.50 201 GLN A CA 1
ATOM 1479 C C . GLN A 1 201 ? -11.917 39.336 58.658 1.00 44.50 201 GLN A C 1
ATOM 1481 O O . GLN A 1 201 ? -11.803 38.899 57.517 1.00 44.50 201 GLN A O 1
ATOM 1486 N N . LYS A 1 202 ? -11.211 40.363 59.136 1.00 45.62 202 LYS A N 1
ATOM 1487 C CA . LYS A 1 202 ? -9.942 40.844 58.599 1.00 45.62 202 LYS A CA 1
ATOM 1488 C C . LYS A 1 202 ? -8.887 39.786 58.911 1.00 45.62 202 LYS A C 1
ATOM 1490 O O . LYS A 1 202 ? -8.765 39.436 60.080 1.00 45.62 202 LYS A O 1
ATOM 1495 N N . VAL A 1 203 ? -8.090 39.372 57.929 1.00 45.12 203 VAL A N 1
ATOM 1496 C CA . VAL A 1 203 ? -6.771 38.775 58.184 1.00 45.12 203 VAL A CA 1
ATOM 1497 C C . VAL A 1 203 ? -5.781 39.299 57.144 1.00 45.12 203 VAL A C 1
ATOM 1499 O O . VAL A 1 203 ? -6.109 39.486 55.975 1.00 45.12 203 VAL A O 1
ATOM 1502 N N . GLN A 1 204 ? -4.602 39.634 57.659 1.00 43.31 204 GLN A N 1
ATOM 1503 C CA . GLN A 1 204 ? -3.479 40.319 57.037 1.00 43.31 204 GLN A CA 1
ATOM 1504 C C . GLN A 1 204 ? -2.820 39.493 55.924 1.00 43.31 204 GLN A C 1
ATOM 1506 O O . GLN A 1 204 ? -2.605 38.294 56.075 1.00 43.31 204 GLN A O 1
ATOM 1511 N N . PHE A 1 205 ? -2.408 40.166 54.848 1.00 40.03 205 PHE A N 1
ATOM 1512 C CA . PHE A 1 205 ? -1.503 39.606 53.847 1.00 40.03 205 PHE A CA 1
ATOM 1513 C C . PHE A 1 205 ? -0.050 39.844 54.271 1.00 40.03 205 PHE A C 1
ATOM 1515 O O . PHE A 1 205 ? 0.447 40.972 54.227 1.00 40.03 205 PHE A O 1
ATOM 1522 N N . ALA A 1 206 ? 0.634 38.771 54.666 1.00 41.34 206 ALA A N 1
ATOM 1523 C CA . ALA A 1 206 ? 2.084 38.743 54.776 1.00 41.34 206 ALA A CA 1
ATOM 1524 C C . ALA A 1 206 ? 2.693 38.515 53.384 1.00 41.34 206 ALA A C 1
ATOM 1526 O O . ALA A 1 206 ? 2.342 37.581 52.666 1.00 41.34 206 ALA A O 1
ATOM 1527 N N . ARG A 1 207 ? 3.606 39.412 53.009 1.00 44.91 207 ARG A N 1
ATOM 1528 C CA . ARG A 1 207 ? 4.403 39.373 51.781 1.00 44.91 207 ARG A CA 1
ATOM 1529 C C . ARG A 1 207 ? 5.379 38.197 51.835 1.00 44.91 207 ARG A C 1
ATOM 1531 O O . ARG A 1 207 ? 6.122 38.094 52.805 1.00 44.91 207 ARG A O 1
ATOM 1538 N N . HIS A 1 208 ? 5.464 37.403 50.772 1.00 37.38 208 HIS A N 1
ATOM 1539 C CA . HIS A 1 208 ? 6.662 36.627 50.443 1.00 37.38 208 HIS A CA 1
ATOM 1540 C C . HIS A 1 208 ? 7.052 36.925 48.995 1.00 37.38 208 HIS A C 1
ATOM 1542 O O . HIS A 1 208 ? 6.307 36.653 48.057 1.00 37.38 208 HIS A O 1
ATOM 1548 N N . LYS A 1 209 ? 8.214 37.569 48.845 1.00 39.81 209 LYS A N 1
ATOM 1549 C CA . LYS A 1 209 ? 8.918 37.752 47.578 1.00 39.81 209 LYS A CA 1
ATOM 1550 C C . LYS A 1 209 ? 9.593 36.424 47.241 1.00 39.81 209 LYS A C 1
ATOM 1552 O O . LYS A 1 209 ? 10.410 35.960 48.028 1.00 39.81 209 LYS A O 1
ATOM 1557 N N . VAL A 1 210 ? 9.295 35.862 46.076 1.00 38.00 210 VAL A N 1
ATOM 1558 C CA . VAL A 1 210 ? 10.125 34.824 45.458 1.00 38.00 210 VAL A CA 1
ATOM 1559 C C . VAL A 1 210 ? 10.800 35.454 44.249 1.00 38.00 210 VAL A C 1
ATOM 1561 O O . VAL A 1 210 ? 10.149 35.997 43.361 1.00 38.00 210 VAL A O 1
ATOM 1564 N N . GLN A 1 211 ? 12.126 35.447 44.290 1.00 34.97 211 GLN A N 1
ATOM 1565 C CA . GLN A 1 211 ? 13.027 36.006 43.298 1.00 34.97 211 GLN A CA 1
ATOM 1566 C C . GLN A 1 211 ? 13.527 34.832 42.450 1.00 34.97 211 GLN A C 1
ATOM 1568 O O . GLN A 1 211 ? 14.269 33.990 42.950 1.00 34.97 211 GLN A O 1
ATOM 1573 N N . VAL A 1 212 ? 13.096 34.746 41.192 1.00 38.84 212 VAL A N 1
ATOM 1574 C CA . VAL A 1 212 ? 13.612 33.753 40.239 1.00 38.84 212 VAL A CA 1
ATOM 1575 C C . VAL A 1 212 ? 14.721 34.415 39.429 1.00 38.84 212 VAL A C 1
ATOM 1577 O O . VAL A 1 212 ? 14.496 35.407 38.739 1.00 38.84 212 VAL A O 1
ATOM 1580 N N . ARG A 1 213 ? 15.939 33.881 39.571 1.00 32.66 213 ARG A N 1
ATOM 1581 C CA . ARG A 1 213 ? 17.101 34.198 38.738 1.00 32.66 213 ARG A CA 1
ATOM 1582 C C . ARG A 1 213 ? 16.925 33.528 37.376 1.00 32.66 213 ARG A C 1
ATOM 1584 O O . ARG A 1 213 ? 16.812 32.309 37.313 1.00 32.66 213 ARG A O 1
ATOM 1591 N N . THR A 1 214 ? 16.962 34.311 36.307 1.00 35.38 214 THR A N 1
ATOM 1592 C CA . THR A 1 214 ? 17.199 33.831 34.943 1.00 35.38 214 THR A CA 1
ATOM 1593 C C . THR A 1 214 ? 18.699 33.864 34.675 1.00 35.38 214 THR A C 1
ATOM 1595 O O . THR A 1 214 ? 19.331 34.907 34.831 1.00 35.38 214 THR A O 1
ATOM 1598 N N . SER A 1 215 ? 19.280 32.721 34.320 1.00 38.25 215 SER A N 1
ATOM 1599 C CA . SER A 1 215 ? 20.637 32.632 33.785 1.00 38.25 215 SER A CA 1
ATOM 1600 C C . SER A 1 215 ? 20.585 32.685 32.262 1.00 38.25 215 SER A C 1
ATOM 1602 O O . SER A 1 215 ? 19.932 31.848 31.638 1.00 38.25 215 SER A O 1
ATOM 1604 N N . ASP A 1 216 ? 21.293 33.655 31.694 1.00 36.81 216 ASP A N 1
ATOM 1605 C CA . ASP A 1 216 ? 21.599 33.751 30.272 1.00 36.81 216 ASP A CA 1
ATOM 1606 C C . ASP A 1 216 ? 22.431 32.556 29.797 1.00 36.81 216 ASP A C 1
ATOM 1608 O O . ASP A 1 216 ? 23.400 32.167 30.453 1.00 36.81 216 ASP A O 1
ATOM 1612 N N . ALA A 1 217 ? 22.138 32.056 28.595 1.00 36.22 217 ALA A N 1
ATOM 1613 C CA . ALA A 1 217 ? 23.156 31.446 27.748 1.00 36.22 217 ALA A CA 1
ATOM 1614 C C . ALA A 1 217 ? 22.796 31.525 26.254 1.00 36.22 217 ALA A C 1
ATOM 1616 O O . ALA A 1 217 ? 21.974 30.775 25.742 1.00 36.22 217 ALA A O 1
ATOM 1617 N N . ARG A 1 218 ? 23.561 32.391 25.584 1.00 33.22 218 ARG A N 1
ATOM 1618 C CA . ARG A 1 218 ? 24.191 32.226 24.263 1.00 33.22 218 ARG A CA 1
ATOM 1619 C C . ARG A 1 218 ? 23.355 32.281 22.980 1.00 33.22 218 ARG A C 1
ATOM 1621 O O . ARG A 1 218 ? 22.724 31.335 22.527 1.00 33.22 218 ARG A O 1
ATOM 1628 N N . ALA A 1 219 ? 23.609 33.4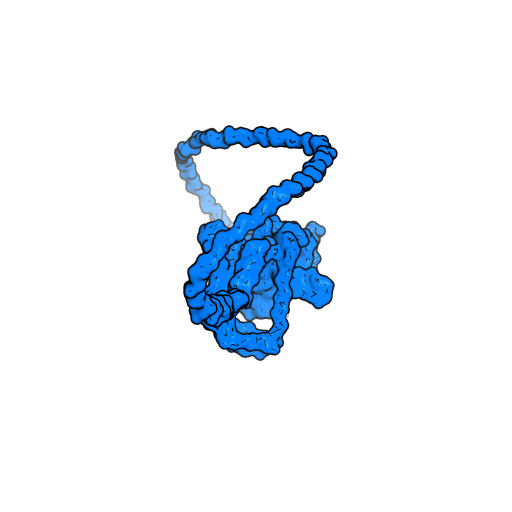03 22.313 1.00 34.66 219 ALA A N 1
ATOM 1629 C CA . ALA A 1 219 ? 23.558 33.643 20.885 1.00 34.66 219 ALA A CA 1
ATOM 1630 C C . ALA A 1 219 ? 24.347 32.628 20.031 1.00 34.66 219 ALA A C 1
ATOM 1632 O O . ALA A 1 219 ? 25.531 32.382 20.253 1.00 34.66 219 ALA A O 1
ATOM 1633 N N . SER A 1 220 ? 23.686 32.158 18.978 1.00 36.12 220 SER A N 1
ATOM 1634 C CA . SER A 1 220 ? 24.209 31.901 17.626 1.00 36.12 220 SER A CA 1
ATOM 1635 C C . SER A 1 220 ? 22.948 31.873 16.745 1.00 36.12 220 SER A C 1
ATOM 1637 O O . SER A 1 220 ? 22.019 31.141 17.043 1.00 36.12 220 SER A O 1
ATOM 1639 N N . GLY A 1 221 ? 22.686 32.802 15.830 1.00 34.31 221 GLY A N 1
ATOM 1640 C CA . GLY A 1 221 ? 23.544 33.256 14.752 1.00 34.31 221 GLY A CA 1
ATOM 1641 C C . GLY A 1 221 ? 23.207 32.426 13.520 1.00 34.31 221 GLY A C 1
ATOM 1642 O O . GLY A 1 221 ? 23.900 31.453 13.296 1.00 34.31 221 GLY A O 1
ATOM 1643 N N . LEU A 1 222 ? 22.159 32.787 12.766 1.00 35.53 222 LEU A N 1
ATOM 1644 C CA . LEU A 1 222 ? 21.973 32.435 11.350 1.00 35.53 222 LEU A CA 1
ATOM 1645 C C . LEU A 1 222 ? 20.895 33.345 10.727 1.00 35.53 222 LEU A C 1
ATOM 1647 O O . LEU A 1 222 ? 19.826 33.570 11.290 1.00 35.53 222 LEU A O 1
ATOM 1651 N N . ARG A 1 223 ? 21.258 33.941 9.590 1.00 38.16 223 ARG A N 1
ATOM 1652 C CA . ARG A 1 223 ? 20.518 34.953 8.823 1.00 38.16 223 ARG A CA 1
ATOM 1653 C C . ARG A 1 223 ? 19.373 34.318 8.016 1.00 38.16 223 ARG A C 1
ATOM 1655 O O . ARG A 1 223 ? 19.582 33.236 7.477 1.00 38.16 223 ARG A O 1
ATOM 1662 N N . PRO A 1 224 ? 18.240 35.009 7.802 1.00 38.38 224 PRO A N 1
ATOM 1663 C CA . PRO A 1 224 ? 17.278 34.626 6.776 1.00 38.38 224 PRO A CA 1
ATOM 1664 C C . PRO A 1 224 ? 17.684 35.202 5.410 1.00 38.38 224 PRO A C 1
ATOM 1666 O O . PRO A 1 224 ? 17.866 36.410 5.251 1.00 38.38 224 PRO A O 1
ATOM 1669 N N . SER A 1 225 ? 17.835 34.325 4.420 1.00 41.94 225 SER A N 1
ATOM 1670 C CA . SER A 1 225 ? 17.983 34.687 3.012 1.00 41.94 225 SER A CA 1
ATOM 1671 C C . SER A 1 225 ? 16.638 35.127 2.438 1.00 41.94 225 SER A C 1
ATOM 1673 O O . SER A 1 225 ? 15.677 34.361 2.394 1.00 41.94 225 SER A O 1
ATOM 1675 N N . SER A 1 226 ? 16.602 36.368 1.975 1.00 36.78 226 SER A N 1
ATOM 1676 C CA . SER A 1 226 ? 15.594 36.924 1.084 1.00 36.78 226 SER A CA 1
ATOM 1677 C C . SER A 1 226 ? 15.603 36.196 -0.262 1.00 36.78 226 SER A C 1
ATOM 1679 O O . SER A 1 226 ? 16.618 36.232 -0.957 1.00 36.78 226 SER A O 1
ATOM 1681 N N . LEU A 1 227 ? 14.473 35.626 -0.674 1.00 37.66 227 LEU A N 1
ATOM 1682 C CA . LEU A 1 227 ? 14.181 35.440 -2.093 1.00 37.66 227 LEU A CA 1
ATOM 1683 C C . LEU A 1 227 ? 12.845 36.095 -2.414 1.00 37.66 227 LEU A C 1
ATOM 1685 O O . LEU A 1 227 ? 11.777 35.713 -1.937 1.00 37.66 227 LEU A O 1
ATOM 1689 N N . SER A 1 228 ? 12.989 37.170 -3.176 1.00 39.38 228 SER A N 1
ATOM 1690 C CA . SER A 1 228 ? 11.940 38.016 -3.696 1.00 39.38 228 SER A CA 1
ATOM 1691 C C . SER A 1 228 ? 11.101 37.281 -4.731 1.00 39.38 228 SER A C 1
ATOM 1693 O O . SER A 1 228 ? 11.595 36.508 -5.547 1.00 39.38 228 SER A O 1
ATOM 1695 N N . ARG A 1 229 ? 9.816 37.626 -4.701 1.00 34.19 229 ARG A N 1
ATOM 1696 C CA . ARG A 1 229 ? 8.876 37.576 -5.815 1.00 34.19 229 ARG A CA 1
ATOM 1697 C C . ARG A 1 229 ? 9.528 38.017 -7.129 1.00 34.19 229 ARG A C 1
ATOM 1699 O O . ARG A 1 229 ? 10.037 39.130 -7.192 1.00 34.19 229 ARG A O 1
ATOM 1706 N N . GLU A 1 230 ? 9.303 37.248 -8.185 1.00 37.19 230 GLU A N 1
ATOM 1707 C CA . GLU A 1 230 ? 8.981 37.810 -9.494 1.00 37.19 230 GLU A CA 1
ATOM 1708 C C . GLU A 1 230 ? 7.889 36.962 -10.149 1.00 37.19 230 GLU A C 1
ATOM 1710 O O . GLU A 1 230 ? 7.991 35.748 -10.301 1.00 37.19 230 GLU A O 1
ATOM 1715 N N . ALA A 1 231 ? 6.795 37.641 -10.466 1.00 36.59 231 ALA A N 1
ATOM 1716 C CA . ALA A 1 231 ? 5.714 37.188 -11.317 1.00 36.59 231 ALA A CA 1
ATOM 1717 C C . ALA A 1 231 ? 5.636 38.173 -12.491 1.00 36.59 231 ALA A C 1
ATOM 1719 O O . ALA A 1 231 ? 6.054 39.322 -12.340 1.00 36.59 231 ALA A O 1
ATOM 1720 N N . SER A 1 232 ? 4.977 37.750 -13.578 1.00 35.16 232 SER A N 1
ATOM 1721 C CA . SER A 1 232 ? 4.682 38.505 -14.816 1.00 35.16 232 SER A CA 1
ATOM 1722 C C . SER A 1 232 ? 5.756 38.299 -15.903 1.00 35.16 232 SER A C 1
ATOM 1724 O O . SER A 1 232 ? 6.935 38.413 -15.633 1.00 35.16 232 SER A O 1
ATOM 1726 N N . SER A 1 233 ? 5.459 37.982 -17.165 1.00 35.12 233 SER A N 1
ATOM 1727 C CA . SER A 1 233 ? 4.255 38.243 -17.952 1.00 35.12 233 SER A CA 1
ATOM 1728 C C . SER A 1 233 ? 4.219 37.387 -19.236 1.00 35.12 233 SER A C 1
ATOM 1730 O O . SER A 1 233 ? 5.252 37.009 -19.772 1.00 35.12 233 SER A O 1
ATOM 1732 N N . ARG A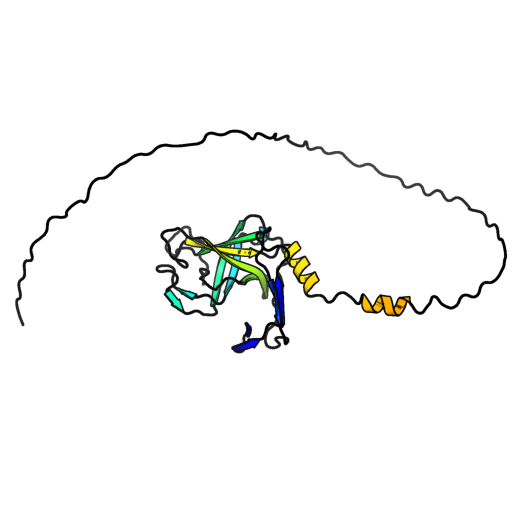 1 234 ? 2.987 37.107 -19.691 1.00 36.31 234 ARG A N 1
ATOM 1733 C CA . ARG A 1 234 ? 2.477 36.970 -21.081 1.00 36.31 234 ARG A CA 1
ATOM 1734 C C . ARG A 1 234 ? 3.528 36.927 -22.210 1.00 36.31 234 ARG A C 1
ATOM 1736 O O . ARG A 1 234 ? 4.276 37.875 -22.369 1.00 36.31 234 ARG A O 1
ATOM 1743 N N . THR A 1 235 ? 3.423 35.979 -23.146 1.00 41.09 235 THR A N 1
ATOM 1744 C CA . THR A 1 235 ? 2.652 36.221 -24.386 1.00 41.09 235 THR A CA 1
ATOM 1745 C C . THR A 1 235 ? 1.884 34.999 -24.914 1.00 41.09 235 THR A C 1
ATOM 1747 O O . THR A 1 235 ? 2.247 33.842 -24.741 1.00 41.09 235 THR A O 1
ATOM 1750 N N . ARG A 1 236 ? 0.758 35.322 -25.556 1.00 36.22 236 ARG A N 1
ATOM 1751 C CA . ARG A 1 236 ? -0.265 34.467 -26.160 1.00 36.22 236 ARG A CA 1
ATOM 1752 C C . ARG A 1 236 ? -0.070 34.426 -27.689 1.00 36.22 236 ARG A C 1
ATOM 1754 O O . ARG A 1 236 ? -0.073 35.495 -28.286 1.00 36.22 236 ARG A O 1
ATOM 1761 N N . ASN A 1 237 ? -0.164 33.214 -28.259 1.00 40.19 237 ASN A N 1
ATOM 1762 C CA . ASN A 1 237 ? -0.926 32.865 -29.486 1.00 40.19 237 ASN A CA 1
ATOM 1763 C C . ASN A 1 237 ? -0.340 33.262 -30.880 1.00 40.19 237 ASN A C 1
ATOM 1765 O O . ASN A 1 237 ? 0.600 34.043 -30.939 1.00 40.19 237 ASN A O 1
ATOM 1769 N N . PRO A 1 238 ? -0.925 32.817 -32.022 1.00 54.81 238 PRO A N 1
ATOM 1770 C CA . PRO A 1 238 ? -0.932 31.450 -32.590 1.00 54.81 238 PRO A CA 1
ATOM 1771 C C . PRO A 1 238 ? -0.599 31.428 -34.115 1.00 54.81 238 PRO A C 1
ATOM 1773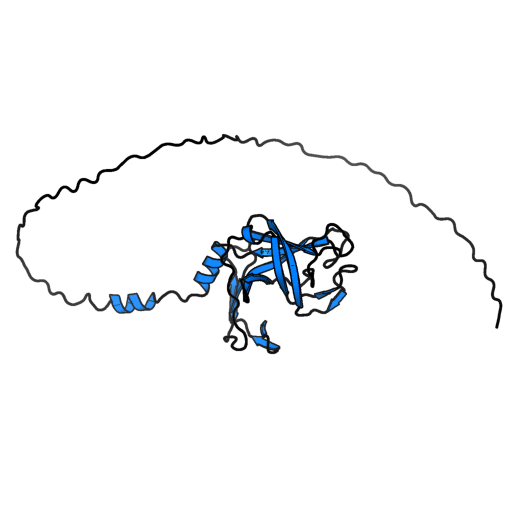 O O . PRO A 1 238 ? -0.514 32.476 -34.748 1.00 54.81 238 PRO A O 1
ATOM 1776 N N . GLY A 1 239 ? -0.524 30.255 -34.765 1.00 33.88 239 GLY A N 1
ATOM 1777 C CA . GLY A 1 239 ? -0.751 30.181 -36.223 1.00 33.88 239 GLY A CA 1
ATOM 1778 C C . GLY A 1 239 ? -0.293 28.899 -36.938 1.00 33.88 239 GLY A C 1
ATOM 1779 O O . GLY A 1 239 ? 0.662 28.280 -36.483 1.00 33.88 239 GLY A O 1
ATOM 1780 N N . PRO A 1 240 ? -0.969 28.471 -38.029 1.00 48.53 240 PRO A N 1
ATOM 1781 C CA . PRO A 1 240 ? -1.086 27.066 -38.420 1.00 48.53 240 PRO A CA 1
ATOM 1782 C C . PRO A 1 240 ? -0.213 26.676 -39.625 1.00 48.53 240 PRO A C 1
ATOM 1784 O O . PRO A 1 240 ? -0.080 27.430 -40.585 1.00 48.53 240 PRO A O 1
ATOM 1787 N N . GLY A 1 241 ? 0.322 25.453 -39.606 1.00 36.62 241 GLY A N 1
ATOM 1788 C CA . GLY A 1 241 ? 1.059 24.853 -40.719 1.00 36.62 241 GLY A CA 1
ATOM 1789 C C . GLY A 1 241 ? 0.333 23.635 -41.275 1.00 36.62 241 GLY A C 1
ATOM 1790 O O . GLY A 1 241 ? 0.401 22.543 -40.721 1.00 36.62 241 GLY A O 1
ATOM 1791 N N . THR A 1 242 ? -0.374 23.843 -42.376 1.00 43.44 242 THR A N 1
ATOM 1792 C CA . THR A 1 242 ? -0.926 22.821 -43.263 1.00 43.44 242 THR A CA 1
ATOM 1793 C C . THR A 1 242 ? 0.198 22.012 -43.920 1.00 43.44 242 THR A C 1
ATOM 1795 O O . THR A 1 242 ? 1.151 22.572 -44.453 1.00 43.44 242 THR A O 1
ATOM 1798 N N . GLY A 1 243 ? 0.079 20.682 -43.922 1.00 37.75 243 GLY A N 1
ATOM 1799 C CA . GLY A 1 243 ? 1.082 19.791 -44.509 1.00 37.75 243 GLY A CA 1
ATOM 1800 C C . GLY A 1 243 ? 0.523 18.409 -44.819 1.00 37.75 243 GLY A C 1
ATOM 1801 O O . GLY A 1 243 ? 0.858 17.430 -44.167 1.00 37.75 243 GLY A O 1
ATOM 1802 N N . ALA A 1 244 ? -0.365 18.340 -45.808 1.00 42.72 244 ALA A N 1
ATOM 1803 C CA . ALA A 1 244 ? -0.756 17.096 -46.460 1.00 42.72 244 ALA A CA 1
ATOM 1804 C C . ALA A 1 244 ? 0.402 16.509 -47.294 1.00 42.72 244 ALA A C 1
ATOM 1806 O O . ALA A 1 244 ? 1.257 17.264 -47.761 1.00 42.72 244 ALA A O 1
ATOM 1807 N N . ARG A 1 245 ? 0.285 15.202 -47.608 1.00 41.12 245 ARG A N 1
ATOM 1808 C CA . ARG A 1 245 ? 1.119 14.317 -48.473 1.00 41.12 245 ARG A CA 1
ATOM 1809 C C . ARG A 1 245 ? 2.026 13.406 -47.626 1.00 41.12 245 ARG A C 1
ATOM 1811 O O . ARG A 1 245 ? 2.707 13.882 -46.742 1.00 41.12 245 ARG A O 1
ATOM 1818 N N . ARG A 1 246 ? 2.117 12.091 -47.837 1.00 41.69 246 ARG A N 1
ATOM 1819 C CA . ARG A 1 246 ? 1.836 11.253 -49.013 1.00 41.69 246 ARG A CA 1
ATOM 1820 C C . ARG A 1 246 ? 1.717 9.799 -48.531 1.00 41.69 246 ARG A C 1
ATOM 1822 O O . ARG A 1 246 ? 2.576 9.332 -47.795 1.00 41.69 246 ARG A O 1
ATOM 1829 N N . ALA A 1 247 ? 0.696 9.086 -49.000 1.00 42.28 247 ALA A N 1
ATOM 1830 C CA . ALA A 1 247 ? 0.629 7.632 -48.914 1.00 42.28 247 ALA A CA 1
ATOM 1831 C C . ALA A 1 247 ? 1.717 7.016 -49.812 1.00 42.28 247 ALA A C 1
ATOM 1833 O O . ALA A 1 247 ? 1.765 7.302 -51.012 1.00 42.28 247 ALA A O 1
ATOM 1834 N N . ALA A 1 248 ? 2.584 6.183 -49.238 1.00 47.00 248 ALA A N 1
ATOM 1835 C CA . ALA A 1 248 ? 3.508 5.348 -49.991 1.00 47.00 248 ALA A CA 1
ATOM 1836 C C . ALA A 1 248 ? 2.810 4.024 -50.335 1.00 47.00 248 ALA A C 1
ATOM 1838 O O . ALA A 1 248 ? 2.495 3.218 -49.465 1.00 47.00 248 ALA A O 1
ATOM 1839 N N . ARG A 1 249 ? 2.542 3.837 -51.631 1.00 42.06 249 ARG A N 1
ATOM 1840 C CA . ARG A 1 249 ? 2.179 2.554 -52.240 1.00 42.06 249 ARG A CA 1
ATOM 1841 C C . ARG A 1 249 ? 3.386 1.616 -52.174 1.00 42.06 249 ARG A C 1
ATOM 1843 O O . ARG A 1 249 ? 4.422 1.939 -52.748 1.00 42.06 249 ARG A O 1
ATOM 1850 N N . CYS A 1 250 ? 3.219 0.440 -51.577 1.00 48.28 250 CYS A N 1
ATOM 1851 C CA . CYS A 1 250 ? 4.091 -0.704 -51.839 1.00 48.28 250 CYS A CA 1
ATOM 1852 C C . CYS A 1 250 ? 3.678 -1.365 -53.168 1.00 48.28 250 CYS A C 1
ATOM 1854 O O . CYS A 1 250 ? 2.493 -1.662 -53.343 1.00 48.28 250 CYS A O 1
ATOM 1856 N N . PRO A 1 251 ? 4.604 -1.605 -54.114 1.00 58.28 251 PRO A N 1
ATOM 1857 C CA . PRO A 1 251 ? 4.338 -2.443 -55.274 1.00 58.28 251 PRO A CA 1
ATOM 1858 C C . PRO A 1 251 ? 4.426 -3.929 -54.899 1.00 58.28 251 PRO A C 1
ATOM 1860 O O . PRO A 1 251 ? 5.259 -4.344 -54.094 1.00 58.28 251 PRO A O 1
ATOM 1863 N N . GLY A 1 252 ? 3.517 -4.713 -55.478 1.00 38.88 252 GLY A N 1
ATOM 1864 C CA . GLY A 1 252 ? 3.337 -6.133 -55.203 1.00 38.88 252 GLY A CA 1
ATOM 1865 C C . GLY A 1 252 ? 4.514 -7.020 -55.609 1.00 38.88 252 GLY A C 1
ATOM 1866 O O . GLY A 1 252 ? 5.292 -6.707 -56.509 1.00 38.88 252 GLY A O 1
ATOM 1867 N N . ARG A 1 253 ? 4.578 -8.181 -54.955 1.00 52.50 253 ARG A N 1
ATOM 1868 C CA . ARG A 1 253 ? 5.409 -9.321 -55.343 1.00 52.50 253 ARG A CA 1
ATOM 1869 C C . ARG A 1 253 ? 4.476 -10.490 -55.708 1.00 52.50 253 ARG A C 1
ATOM 1871 O O . ARG A 1 253 ? 3.555 -10.759 -54.936 1.00 52.50 253 ARG A O 1
ATOM 1878 N N . PRO A 1 254 ? 4.650 -11.139 -56.873 1.00 63.06 254 PRO A N 1
ATOM 1879 C CA . PRO A 1 254 ? 3.762 -12.202 -57.344 1.00 63.06 254 PRO A CA 1
ATOM 1880 C C . PRO A 1 254 ? 4.033 -13.553 -56.651 1.00 63.06 254 PRO A C 1
ATOM 1882 O O . PRO A 1 254 ? 5.119 -13.746 -56.096 1.00 63.06 254 PRO A O 1
ATOM 1885 N N . PRO A 1 255 ? 3.074 -14.499 -56.703 1.00 59.97 255 PRO A N 1
ATOM 1886 C CA . PRO A 1 255 ? 3.213 -15.822 -56.112 1.00 59.97 255 PRO A CA 1
ATOM 1887 C C . PRO A 1 255 ? 3.972 -16.765 -57.053 1.00 59.97 255 PRO A C 1
ATOM 1889 O O . PRO A 1 255 ? 3.613 -16.924 -58.217 1.00 59.97 255 PRO A O 1
ATOM 1892 N N . THR A 1 256 ? 4.978 -17.458 -56.529 1.00 61.28 256 THR A N 1
ATOM 1893 C CA . THR A 1 256 ? 5.525 -18.675 -57.140 1.00 61.28 256 THR A CA 1
ATOM 1894 C C . THR A 1 256 ? 5.149 -19.847 -56.254 1.00 61.28 256 THR A C 1
ATOM 1896 O O . THR A 1 256 ? 5.653 -19.980 -55.140 1.00 61.28 256 THR A O 1
ATOM 1899 N N . GLY A 1 257 ? 4.220 -20.668 -56.735 1.00 54.34 257 GLY A N 1
ATOM 1900 C CA . GLY A 1 257 ? 3.982 -21.989 -56.177 1.00 54.34 257 GLY A CA 1
ATOM 1901 C C . GLY A 1 257 ? 5.003 -22.996 -56.691 1.00 54.34 257 GLY A C 1
ATOM 1902 O O . GLY A 1 257 ? 5.582 -22.789 -57.748 1.00 54.34 257 GLY A O 1
ATOM 1903 N N . THR A 1 258 ? 5.131 -24.109 -55.975 1.00 55.53 258 THR A N 1
ATOM 1904 C CA . THR A 1 258 ? 5.264 -25.454 -56.555 1.00 55.53 258 THR A CA 1
ATOM 1905 C C . THR A 1 258 ? 4.942 -26.478 -55.473 1.00 55.53 258 THR A C 1
ATOM 1907 O O . THR A 1 258 ? 5.586 -26.528 -54.430 1.00 55.53 258 THR A O 1
ATOM 1910 N N . ARG A 1 259 ? 3.909 -27.278 -55.751 1.00 55.41 259 ARG A N 1
ATOM 1911 C CA . ARG A 1 259 ? 3.646 -28.588 -55.149 1.00 55.41 259 ARG A CA 1
ATOM 1912 C C . ARG A 1 259 ? 4.729 -29.577 -55.597 1.00 55.41 259 ARG A C 1
ATOM 1914 O O . ARG A 1 259 ? 5.163 -29.508 -56.744 1.00 55.41 259 ARG A O 1
ATOM 1921 N N . GLY A 1 260 ? 5.050 -30.548 -54.749 1.00 45.59 260 GLY A N 1
ATOM 1922 C CA . GLY A 1 260 ? 5.762 -31.783 -55.099 1.00 45.59 260 GLY A CA 1
ATOM 1923 C C . GLY A 1 260 ? 5.791 -32.742 -53.899 1.00 45.59 260 GLY A C 1
ATOM 1924 O O . GLY A 1 260 ? 5.758 -32.240 -52.782 1.00 45.59 260 GLY A O 1
ATOM 1925 N N . PRO A 1 261 ? 5.733 -34.072 -54.096 1.00 65.31 261 PRO A N 1
ATOM 1926 C CA . PRO A 1 261 ? 4.678 -34.883 -53.477 1.00 65.31 261 PRO A CA 1
ATOM 1927 C C . PRO A 1 261 ? 5.157 -36.006 -52.535 1.00 65.31 261 PRO A C 1
ATOM 1929 O O . PRO A 1 261 ? 6.333 -36.351 -52.546 1.00 65.31 261 PRO A O 1
ATOM 1932 N N . ALA A 1 262 ? 4.149 -36.611 -51.883 1.00 50.03 262 ALA A N 1
ATOM 1933 C CA . ALA A 1 262 ? 4.082 -37.923 -51.216 1.00 50.03 262 ALA A CA 1
ATOM 1934 C C . ALA A 1 262 ? 4.879 -38.106 -49.916 1.00 50.03 262 ALA A C 1
ATOM 1936 O O . ALA A 1 262 ? 6.124 -38.162 -49.960 1.00 50.03 262 ALA A O 1
#

Solvent-accessible surface area (backbone atoms only — not comparable to full-atom values): 17028 Å² total; per-residue (Å²): 84,78,45,97,89,69,48,75,49,56,74,66,44,77,48,66,51,88,56,82,84,82,49,92,56,90,51,69,50,72,45,54,70,62,87,75,84,91,61,82,85,70,49,71,47,82,63,63,49,67,73,49,41,68,38,67,26,39,46,33,29,54,12,42,32,61,45,52,88,75,4,65,78,48,64,70,45,80,49,72,26,29,33,43,23,70,38,47,52,95,62,35,32,40,30,25,58,19,64,43,92,84,45,92,84,49,79,81,46,100,48,58,48,60,63,33,69,62,18,55,74,17,44,29,29,34,73,57,86,99,42,59,21,45,40,27,29,28,63,54,70,47,66,59,92,92,56,55,65,31,20,50,66,22,33,34,33,23,33,38,46,37,72,69,55,50,50,50,50,51,65,70,73,46,78,77,86,49,75,72,54,55,60,70,65,65,69,77,75,82,85,80,80,82,92,76,85,86,80,92,78,92,81,86,87,81,89,79,89,83,85,82,86,84,82,87,81,82,91,81,89,83,84,86,82,86,79,80,90,85,80,88,78,89,90,82,89,88,88,88,83,89,77,86,86,77,90,82,83,81,82,88,81,85,90,82,84,81,89,83,84,136

Secondary structure (DSSP, 8-state):
-B-TTS-BPPEEEEEEPS-TTTSS---EEEEESS---SSPPPEEP-S-GGGGTT-EEEEEE--EEEETTTEEEEEE--EEEEEEEEEEETTTEEEEEE--TT-TT----TTB----TT-TTPEEEEEETTEEEEEEEEEEEE--TTS-TTSTTEEEEEEE--HHHHHHHHHHHSPPS-HHHHHHHHSSSSS--------------------PPPPP------PPPP----------------------PPPP----------

Foldseek 3Di:
DQDPVRDDWAFPDKAFDPDPPPDPAGDIDTDTPDDDPPDDDAAADPDQLFVLAQAKKKQWFFAADDAQAQFGDGGTDTDIFIFHFHGAPPSWKTKTFQADPPPPPDPDDPGRFFDHPRRFQTFIWGDDPVGIHGFFTWHDKDDDPPGDRGHGGIMTMTGGDHPVNVVVVCVVPDDPPPPVPCVVVVPPPPPDDDDDDDDDDDDDDDDDDDDDDDDDDDDDDDDDDDDDDDDDDDDDDDDDDDDDDDDDDDDDDDDDDDDDDD